Protein 8PVQ (pdb70)

Solvent-accessible surface area: 8923 Å² total; per-residue (Å²): 139,83,15,41,177,43,10,0,39,0,65,104,64,27,110,136,0,35,0,13,8,86,32,151,141,72,8,130,1,118,20,0,0,0,0,0,50,0,57,0,85,51,14,40,102,42,0,0,0,2,4,2,1,24,174,212,33,46,40,7,3,2,0,14,1,28,122,127,16,1,8,0,1,0,9,6,105,140,20,97,13,72,1,152,52,108,19,66,97,40,171,99,9,4,0,0,0,1,0,40,6,135,88,0,50,0,7,0,18,27,85,4,108,89,40,18,74,44,86,146,22,19,75,56,47,67,0,44,73,77,23,88,8,10,2,0,1,25,29,105,69,78,16,70,60,69,26,0,0,6,2,83,2,23,10,1,8,1,28,65,51,60,20,51,57,110,77,0,106,84,4,23,35,105,101,23,39,80,48,52,11,71,11,0,1,11,36,109,22,90,9,76,31,67,24,41,6,100,93,76

GO terms:
  GO:0005515 protein binding (F, IPI)
  GO:0005576 extracellular region (C, TAS)
  GO:0006954 inflammatory response (P, TAS)
  GO:1904724 tertiary granule lumen (C, TAS)
  GO:0035580 specific granule lumen (C, TAS)
  GO:0042802 identical protein binding (F, IPI)
  GO:0005576 extracellular region (C, IDA)
  GO:0001849 complement component C1q complex binding (F, IDA)
  GO:0044871 negative regulation by host of viral glycoprotein metabolic process (P, IDA)
  GO:0045087 innate immune response (P, IDA)
  GO:1903019 negative regulation of glycoprotein metabolic process (P, IDA)
  GO:0046597 host-mediated suppression of symbiont invasion (P, IDA)
  GO:0046790 virion binding (F, IDA)

Nearest PDB structures (foldseek):
  8pvq-assembly1_A  TM=1.005E+00  e=1.238E-39  Homo sapiens
  7zl1-assembly1_B  TM=9.818E-01  e=3.591E-33  Homo sapiens
  2a3x-assembly1_F  TM=8.768E-01  e=1.670E-14  Homo sapiens
  8wv5-assembly1_J  TM=8.849E-01  e=2.805E-14  Homo sapiens
  2jd4-assembly1_A  TM=6.414E-01  e=1.454E-05  Mus musculus

Foldseek 3Di:
DFFFPKWKADAAFDFKWWKFWFFPDWPWAQKKKKKKKFAAQDFAQAWWFKWWAAPVAQHQWTWTFGPQWIWTTHHHPVQIWTQRHHDDHRDIKMWMWIAHLQFGWIFIDILLHTRTIDTPGNRPDIRGTPITMIGQATDPPPGDRNHGTHGIMGLIAMASHGDDSVLSNVCSDPVVVVDHYPGGGRRPTDMGTIDPMGMD

Secondary structure (DSSP, 8-state):
-TTSS--EEE-S--SS-EEEEE-SS---BSEEEEEEEEEES---SSEEEEEEE-SS-TTSEEEEE-SS-EEEEESSTT-EEEE---PPTTS-EEEEEEEETTTTEEEEEETTEEEEEES-SSTT--B-SS-EEEESS-S-----GGG---EEEEEEEEESS---HHHHHHHTSTTGGG---SSB-TTTSEEEEETT-EE-

Structure (mmCIF, N/CA/C/O backbone):
data_8PVQ
#
_entry.id   8PVQ
#
_cell.length_a   138.003
_cell.length_b   138.003
_cell.length_c   69.550
_cell.angle_alpha   90.000
_cell.angle_beta   90.000
_cell.angle_gamma   120.000
#
_symmetry.space_group_name_H-M   'H 3 2'
#
loop_
_entity.id
_entity.type
_entity.pdbx_description
1 polymer 'Pentraxin-related protein PTX3'
2 water water
#
loop_
_atom_site.group_PDB
_atom_site.id
_atom_site.type_symbol
_atom_site.label_atom_id
_atom_site.label_alt_id
_atom_site.label_comp_id
_atom_site.label_asym_id
_atom_site.label_entity_id
_atom_site.label_seq_id
_atom_site.pdbx_PDB_ins_code
_atom_site.Cartn_x
_atom_site.Cartn_y
_atom_site.Cartn_z
_atom_site.occupancy
_atom_site.B_iso_or_equiv
_atom_site.auth_seq_id
_atom_site.auth_comp_id
_atom_site.auth_asym_id
_atom_site.auth_atom_id
_atom_site.pdbx_PDB_model_num
ATOM 1 N N . LEU A 1 2 ? -11.66919 -12.88871 -27.48167 1.000 74.02018 2 LEU A N 1
ATOM 2 C CA . LEU A 1 2 ? -11.72342 -13.84392 -26.36748 1.000 73.76963 2 LEU A CA 1
ATOM 3 C C . LEU A 1 2 ? -10.64382 -13.48262 -25.34024 1.000 82.29243 2 LEU A C 1
ATOM 4 O O . LEU A 1 2 ? -9.80426 -12.60205 -25.57701 1.000 72.57431 2 LEU A O 1
ATOM 19 N N . GLU A 1 3 ? -10.64589 -14.19274 -24.21456 1.000 83.80533 3 GLU A N 1
ATOM 20 C CA . GLU A 1 3 ? -9.84453 -13.78362 -23.06834 1.000 83.22310 3 GLU A CA 1
ATOM 21 C C . GLU A 1 3 ? -8.34709 -13.85973 -23.35846 1.000 79.56793 3 GLU A C 1
ATOM 22 O O . GLU A 1 3 ? -7.85205 -14.81803 -23.96342 1.000 76.57639 3 GLU A O 1
ATOM 34 N N . GLY A 1 4 ? -7.62989 -12.83047 -22.91188 1.000 78.43269 4 GLY A N 1
ATOM 35 C CA . GLY A 1 4 ? -6.17819 -12.80970 -23.00439 1.000 76.16858 4 GLY A CA 1
ATOM 36 C C . GLY A 1 4 ? -5.65910 -12.78327 -24.42459 1.000 85.14648 4 GLY A C 1
ATOM 37 O O . GLY A 1 4 ? -4.69993 -13.49527 -24.75294 1.000 92.06496 4 GLY A O 1
ATOM 41 N N . CYS A 1 5 ? -6.26459 -11.96500 -25.28014 1.000 91.20562 5 CYS A N 1
ATOM 42 C CA . CYS A 1 5 ? -5.92860 -11.97612 -26.70008 1.000 94.69114 5 CYS A CA 1
ATOM 43 C C . CYS A 1 5 ? -5.06673 -10.79739 -27.13080 1.000 90.43654 5 CYS A C 1
ATOM 44 O O . CYS A 1 5 ? -4.07911 -10.98502 -27.84723 1.000 88.48886 5 CYS A O 1
ATOM 51 N N . GLU A 1 6 ? -5.40835 -9.58918 -26.70065 1.000 96.80721 6 GLU A N 1
ATOM 52 C CA . GLU A 1 6 ? -4.67632 -8.38395 -27.07549 1.000 100.88939 6 GLU A CA 1
ATOM 53 C C . GLU A 1 6 ? -3.87941 -7.80262 -25.90710 1.000 99.69851 6 GLU A C 1
ATOM 54 O O . GLU A 1 6 ? -3.74564 -6.57856 -25.77021 1.000 95.88373 6 GLU A O 1
ATOM 66 N N . THR A 1 7 ? -3.34277 -8.67516 -25.05394 1.000 86.51399 7 THR A N 1
ATOM 67 C CA . THR A 1 7 ? -2.64505 -8.26058 -23.85049 1.000 82.49695 7 THR A CA 1
ATOM 68 C C . THR A 1 7 ? -1.30180 -8.96947 -23.72202 1.000 79.70615 7 THR A C 1
ATOM 69 O O . THR A 1 7 ? -1.13066 -10.12001 -24.14227 1.000 81.95439 7 THR A O 1
ATOM 80 N N . ALA A 1 8 ? -0.33604 -8.24478 -23.16115 1.000 71.40886 8 ALA A N 1
ATOM 81 C CA . ALA A 1 8 ? 0.94385 -8.81309 -22.76375 1.000 68.15572 8 ALA A CA 1
ATOM 82 C C . ALA A 1 8 ? 1.34665 -8.17031 -21.44077 1.000 72.75117 8 ALA A C 1
ATOM 83 O O . ALA A 1 8 ? 0.65064 -7.29366 -20.92112 1.000 72.48202 8 ALA A O 1
ATOM 90 N N . ILE A 1 9 ? 2.46423 -8.61397 -20.87200 1.000 69.06224 9 ILE A N 1
ATOM 91 C CA . ILE A 1 9 ? 2.99936 -8.04024 -19.64309 1.000 59.48732 9 ILE A CA 1
ATOM 92 C C . ILE A 1 9 ? 4.40687 -7.54366 -19.92991 1.000 65.66650 9 ILE A C 1
ATOM 93 O O . ILE A 1 9 ? 5.24305 -8.30810 -20.42316 1.000 65.04044 9 ILE A O 1
ATOM 109 N N . LEU A 1 10 ? 4.66047 -6.268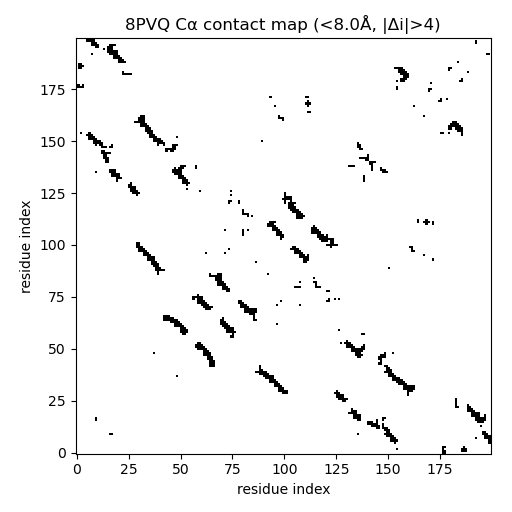08 -19.62143 1.000 68.96774 10 LEU A N 1
ATOM 110 C CA . LEU A 1 10 ? 5.92849 -5.60156 -19.87033 1.000 60.64541 10 LEU A CA 1
ATOM 111 C C . LEU A 1 10 ? 6.72091 -5.50118 -18.58331 1.000 58.25924 10 LEU A C 1
ATOM 112 O O . LEU A 1 10 ? 6.16797 -5.15110 -17.53056 1.000 72.65702 10 LEU A O 1
ATOM 128 N N . PHE A 1 11 ? 7.99931 -5.85607 -18.67716 1.000 60.50457 11 PHE A N 1
ATOM 129 C CA . PHE A 1 11 ? 9.01470 -5.65431 -17.65408 1.000 66.06167 11 PHE A CA 1
ATOM 130 C C . PHE A 1 11 ? 9.96284 -4.59175 -18.19191 1.000 66.59705 11 PHE A C 1
ATOM 131 O O . PHE A 1 11 ? 10.87912 -4.91697 -18.96739 1.000 68.98373 11 PHE A O 1
ATOM 148 N N . PRO A 1 12 ? 9.80109 -3.31147 -17.81417 1.000 69.00858 12 PRO A N 1
ATOM 149 C CA . PRO A 1 12 ? 10.60301 -2.25314 -18.45776 1.000 61.29303 12 PRO A CA 1
ATOM 150 C C . PRO A 1 12 ? 12.08702 -2.36911 -18.16204 1.000 72.62477 12 PRO A C 1
ATOM 151 O O . PRO A 1 12 ? 12.91948 -2.29310 -19.06925 1.000 76.82244 12 PRO A O 1
ATOM 162 N N . MET A 1 13 ? 12.42701 -2.55551 -16.89352 1.000 73.48768 13 MET A N 1
ATOM 163 C CA . MET A 1 13 ? 13.80735 -2.63929 -16.45312 1.000 64.38654 13 MET A CA 1
ATOM 164 C C . MET A 1 13 ? 13.95501 -3.85000 -15.53346 1.000 72.34514 13 MET A C 1
ATOM 165 O O . MET A 1 13 ? 12.97600 -4.49332 -15.14014 1.000 75.39216 13 MET A O 1
ATOM 179 N N . ARG A 1 14 ? 15.19715 -4.13873 -15.16591 1.000 72.91525 14 ARG A N 1
ATOM 180 C CA . ARG A 1 14 ? 15.49093 -5.08297 -14.10183 1.000 72.37840 14 ARG A CA 1
ATOM 181 C C . ARG A 1 14 ? 15.55163 -4.32832 -12.78602 1.000 72.72470 14 ARG A C 1
ATOM 182 O O . ARG A 1 14 ? 16.05388 -3.20287 -12.73519 1.000 84.68686 14 ARG A O 1
ATOM 203 N N . SER A 1 15 ? 15.02742 -4.94311 -11.72989 1.000 70.04039 15 SER A N 1
ATOM 204 C CA . SER A 1 15 ? 15.02040 -4.33205 -10.40819 1.000 60.78789 15 SER A CA 1
ATOM 205 C C . SER A 1 15 ? 14.87642 -5.43075 -9.36742 1.000 66.09145 15 SER A C 1
ATOM 206 O O . SER A 1 15 ? 14.74242 -6.61422 -9.68766 1.000 65.42269 15 SER A O 1
ATOM 214 N N . LYS A 1 16 ? 14.88680 -5.02388 -8.11036 1.000 74.81068 16 LYS A N 1
ATOM 215 C CA . LYS A 1 16 ? 14.80995 -5.97099 -7.01755 1.000 66.96761 16 LYS A CA 1
ATOM 216 C C . LYS A 1 16 ? 13.38556 -6.31461 -6.62965 1.000 63.13933 16 LYS A C 1
ATOM 217 O O . LYS A 1 16 ? 13.20168 -7.25667 -5.85649 1.000 70.23656 16 LYS A O 1
ATOM 236 N N . LYS A 1 17 ? 12.38110 -5.60528 -7.15938 1.000 67.96994 17 LYS A N 1
ATOM 237 C CA . LYS A 1 17 ? 10.99153 -5.91678 -6.85651 1.000 75.01314 17 LYS A CA 1
ATOM 238 C C . LYS A 1 17 ? 10.14156 -6.22896 -8.07544 1.000 76.48354 17 LYS A C 1
ATOM 239 O O . LYS A 1 17 ? 8.94692 -6.52012 -7.91287 1.000 80.63296 17 LYS A O 1
ATOM 258 N N . ILE A 1 18 ? 10.70674 -6.16697 -9.28083 1.000 70.06062 18 ILE A N 1
ATOM 259 C CA . ILE A 1 18 ? 9.93885 -6.45529 -10.48017 1.000 65.31171 18 ILE A CA 1
ATOM 260 C C . ILE A 1 18 ? 9.63633 -7.94312 -10.53720 1.000 58.64302 18 ILE A C 1
ATOM 261 O O . ILE A 1 18 ? 10.54567 -8.77955 -10.45704 1.000 60.72062 18 ILE A O 1
ATOM 277 N N . PHE A 1 19 ? 8.35437 -8.27748 -10.63800 1.000 54.13980 19 PHE A N 1
ATOM 278 C CA . PHE A 1 19 ? 7.96443 -9.65354 -10.91000 1.000 54.23304 19 PHE A CA 1
ATOM 279 C C . PHE A 1 19 ? 6.46587 -9.70607 -11.15473 1.000 58.86419 19 PHE A C 1
ATOM 280 O O . PHE A 1 19 ? 5.78994 -8.67837 -11.22201 1.000 60.74348 19 PHE A O 1
ATOM 297 N N . GLY A 1 20 ? 5.95580 -10.92267 -11.31662 1.000 58.75329 20 GLY A N 1
ATOM 298 C CA . GLY A 1 20 ? 4.53680 -11.10123 -11.54770 1.000 43.78824 20 GLY A CA 1
ATOM 299 C C . GLY A 1 20 ? 4.05468 -12.37023 -10.89604 1.000 52.44407 20 GLY A C 1
ATOM 300 O O . GLY A 1 20 ? 4.78514 -13.37456 -10.91698 1.000 49.28900 20 GLY A O 1
ATOM 304 N N . SER A 1 21 ? 2.86368 -12.32581 -10.28380 1.000 53.69851 21 SER A N 1
ATOM 305 C CA . SER A 1 21 ? 2.33768 -13.44387 -9.50870 1.000 60.84853 21 SER A CA 1
ATOM 306 C C . SER A 1 21 ? 1.18229 -14.06945 -10.27006 1.000 56.93077 21 SER A C 1
ATOM 307 O O . SER A 1 21 ? 0.30575 -13.35103 -10.76708 1.000 52.95764 21 SER A O 1
ATOM 315 N N . VAL A 1 22 ? 1.19061 -15.40282 -10.36083 1.000 57.15735 22 VAL A N 1
ATOM 316 C CA . VAL A 1 22 ? 0.15630 -16.16161 -11.06057 1.000 68.96844 22 VAL A CA 1
ATOM 317 C C . VAL A 1 22 ? -0.64296 -16.89838 -10.00320 1.000 67.41800 22 VAL A C 1
ATOM 318 O O . VAL A 1 22 ? -0.05989 -17.48761 -9.08438 1.000 61.30287 22 VAL A O 1
ATOM 331 N N . HIS A 1 23 ? -1.97370 -16.86519 -10.12484 1.000 62.51482 23 HIS A N 1
ATOM 332 C CA . HIS A 1 23 ? -2.86243 -17.35419 -9.07413 1.000 62.25655 23 HIS A CA 1
ATOM 333 C C . HIS A 1 23 ? -3.87245 -18.33649 -9.63531 1.000 59.78034 23 HIS A C 1
ATOM 334 O O . HIS A 1 23 ? -5.04190 -17.99070 -9.84748 1.000 68.87919 23 HIS A O 1
ATOM 348 N N . PRO A 1 24 ? -3.45707 -19.57209 -9.89235 1.000 64.72842 24 PRO A N 1
ATOM 349 C CA . PRO A 1 24 ? -4.38051 -20.52981 -10.51333 1.000 66.59086 24 PRO A CA 1
ATOM 350 C C . PRO A 1 24 ? -5.39390 -21.02538 -9.50127 1.000 73.52538 24 PRO A C 1
ATOM 351 O O . PRO A 1 24 ? -5.06868 -21.20540 -8.32947 1.000 79.01187 24 PRO A O 1
ATOM 362 N N . VAL A 1 25 ? -6.62051 -21.27434 -9.97074 1.000 82.70883 25 VAL A N 1
ATOM 363 C CA . VAL A 1 25 ? -7.66783 -21.81251 -9.10583 1.000 86.16129 25 VAL A CA 1
ATOM 364 C C . VAL A 1 25 ? -7.39001 -23.27685 -8.77094 1.000 73.12509 25 VAL A C 1
ATOM 365 O O . VAL A 1 25 ? -7.45177 -23.68935 -7.60940 1.000 88.54200 25 VAL A O 1
ATOM 378 N N . ARG A 1 26 ? -7.09464 -24.08054 -9.77942 1.000 85.25341 26 ARG A N 1
ATOM 379 C CA . ARG A 1 26 ? -6.80961 -25.48082 -9.55248 1.000 82.84565 26 ARG A CA 1
ATOM 380 C C . ARG A 1 26 ? -5.44851 -25.63509 -8.88461 1.000 83.09098 26 ARG A C 1
ATOM 381 O O . ARG A 1 26 ? -4.55822 -24.80399 -9.07136 1.000 80.94918 26 ARG A O 1
ATOM 402 N N . PRO A 1 27 ? -5.25930 -26.69748 -8.11378 1.000 77.11196 27 PRO A N 1
ATOM 403 C CA . PRO A 1 27 ? -3.97084 -26.90054 -7.44847 1.000 85.10234 27 PRO A CA 1
ATOM 404 C C . PRO A 1 27 ? -2.86593 -27.18815 -8.44767 1.000 76.02825 27 PRO A C 1
ATOM 405 O O . PRO A 1 27 ? -3.10281 -27.65020 -9.56368 1.000 77.84254 27 PRO A O 1
ATOM 416 N N . MET A 1 28 ? -1.63532 -26.92912 -8.00620 1.000 79.21798 28 MET A N 1
ATOM 417 C CA . MET A 1 28 ? -0.42747 -27.11681 -8.80798 1.000 70.09768 28 MET A CA 1
ATOM 418 C C . MET A 1 28 ? 0.24414 -28.44835 -8.50435 1.000 77.52372 28 MET A C 1
ATOM 419 O O . MET A 1 28 ? 1.48106 -28.53365 -8.45190 1.000 75.79398 28 MET A O 1
ATOM 433 N N . ARG A 1 29 ? -0.54335 -29.50240 -8.29542 1.000 79.83040 29 ARG A N 1
ATOM 434 C CA . ARG A 1 29 ? -0.00978 -30.85118 -8.14254 1.000 76.87133 29 ARG A CA 1
ATOM 435 C C . ARG A 1 29 ? 0.08338 -31.46883 -9.52602 1.000 70.41329 29 ARG A C 1
ATOM 436 O O . ARG A 1 29 ? -0.94195 -31.68900 -10.17909 1.000 79.01514 29 ARG A O 1
ATOM 457 N N . LEU A 1 30 ? 1.30232 -31.76650 -9.96906 1.000 68.96284 30 LEU A N 1
ATOM 458 C CA . LEU A 1 30 ? 1.52438 -32.21288 -11.33548 1.000 69.41646 30 LEU A CA 1
ATOM 459 C C . LEU A 1 30 ? 2.39696 -33.45319 -11.35251 1.000 71.36632 30 LEU A C 1
ATOM 460 O O . LEU A 1 30 ? 3.54312 -33.40737 -10.89575 1.000 78.61454 30 LEU A O 1
ATOM 476 N N . GLU A 1 31 ? 1.85504 -34.55134 -11.89505 1.000 74.54298 31 GLU A N 1
ATOM 477 C CA . GLU A 1 31 ? 2.63843 -35.72920 -12.25257 1.000 70.19457 31 GLU A CA 1
ATOM 478 C C . GLU A 1 31 ? 3.18860 -35.63398 -13.66650 1.000 73.37496 31 GLU A C 1
ATOM 479 O O . GLU A 1 31 ? 4.12073 -36.36539 -14.02746 1.000 71.67301 31 GLU A O 1
ATOM 491 N N . SER A 1 32 ? 2.61058 -34.75861 -14.47410 1.000 74.87132 32 SER A N 1
ATOM 492 C CA . SER A 1 32 ? 3.09575 -34.46551 -15.80949 1.000 67.90278 32 SER A CA 1
ATOM 493 C C . SER A 1 32 ? 2.43992 -33.15468 -16.20843 1.000 69.53537 32 SER A C 1
ATOM 494 O O . SER A 1 32 ? 1.33631 -32.83875 -15.74012 1.000 64.80603 32 SER A O 1
ATOM 502 N N . PHE A 1 33 ? 3.12226 -32.39202 -17.06765 1.000 66.82741 33 PHE A N 1
ATOM 503 C CA . PHE A 1 33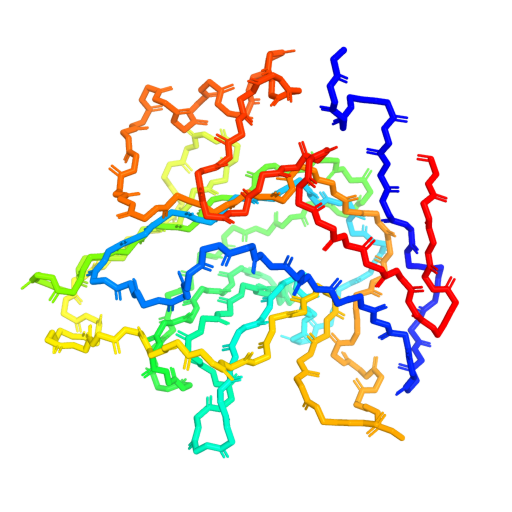 ? 2.62362 -31.06431 -17.41544 1.000 63.48717 33 PHE A CA 1
ATOM 504 C C . PHE A 1 33 ? 3.29711 -30.53813 -18.67711 1.000 59.47138 33 PHE A C 1
ATOM 505 O O . PHE A 1 33 ? 4.28714 -31.08646 -19.17193 1.000 59.21468 33 PHE A O 1
ATOM 522 N N . SER A 1 34 ? 2.72310 -29.44815 -19.18687 1.000 59.77546 34 SER A N 1
ATOM 523 C CA . SER A 1 34 ? 3.26761 -28.65774 -20.28200 1.000 56.64412 34 SER A CA 1
ATOM 524 C C . SER A 1 34 ? 3.10508 -27.19837 -19.87724 1.000 56.76631 34 SER A C 1
ATOM 525 O O . SER A 1 34 ? 2.05918 -26.81061 -19.33781 1.000 51.96278 34 SER A O 1
ATOM 533 N N . ALA A 1 35 ? 4.14814 -26.40000 -20.09407 1.000 52.18867 35 ALA A N 1
ATOM 534 C CA . ALA A 1 35 ? 4.14906 -24.99536 -19.69236 1.000 54.64020 35 ALA A CA 1
ATOM 535 C C . ALA A 1 35 ? 4.70876 -24.18646 -20.84721 1.000 46.94050 35 ALA A C 1
ATOM 536 O O . ALA A 1 35 ? 5.89770 -24.31607 -21.15589 1.000 56.61510 35 ALA A O 1
ATOM 543 N N . CYS A 1 36 ? 3.87088 -23.33365 -21.45942 1.000 54.85142 36 CYS A N 1
ATOM 544 C CA . CYS A 1 36 ? 4.25628 -22.55482 -22.63706 1.000 59.55585 36 CYS A CA 1
ATOM 545 C C . CYS A 1 36 ? 4.18982 -21.06061 -22.34080 1.000 60.68579 36 CYS A C 1
ATOM 546 O O . CYS A 1 36 ? 3.47674 -20.62596 -21.43150 1.000 59.01708 36 CYS A O 1
ATOM 553 N N . ILE A 1 37 ? 4.95947 -20.28179 -23.10172 1.000 58.46201 37 ILE A N 1
ATOM 554 C CA . ILE A 1 37 ? 4.96800 -18.83657 -22.93348 1.000 52.50046 37 ILE A CA 1
ATOM 555 C C . ILE A 1 37 ? 5.58850 -18.20546 -24.16094 1.000 51.15233 37 ILE A C 1
ATOM 556 O O . ILE A 1 37 ? 6.54382 -18.74058 -24.73290 1.000 55.69829 37 ILE A O 1
ATOM 572 N N . TRP A 1 38 ? 5.05046 -17.04310 -24.54440 1.000 54.16311 38 TRP A N 1
ATOM 573 C CA . TRP A 1 38 ? 5.62181 -16.20039 -25.57980 1.000 56.99346 38 TRP A CA 1
ATOM 574 C C . TRP A 1 38 ? 6.52708 -15.20309 -24.88413 1.000 56.74989 38 TRP A C 1
ATOM 575 O O . TRP A 1 38 ? 6.08623 -14.51323 -23.95717 1.000 56.33588 38 TRP A O 1
ATOM 596 N N . VAL A 1 39 ? 7.76854 -15.10176 -25.34656 1.000 56.55612 39 VAL A N 1
ATOM 597 C CA . VAL A 1 39 ? 8.75608 -14.21304 -24.74739 1.000 50.90283 39 VAL A CA 1
ATOM 598 C C . VAL A 1 39 ? 9.35640 -13.31165 -25.82047 1.000 61.98808 39 VAL A C 1
ATOM 599 O O . VAL A 1 39 ? 9.66554 -13.76071 -26.93106 1.000 58.12662 39 VAL A O 1
ATOM 612 N N . LYS A 1 40 ? 9.54298 -12.03895 -25.48249 1.000 58.61286 40 LYS A N 1
ATOM 613 C CA . LYS A 1 40 ? 10.27673 -11.09054 -26.32071 1.000 58.05104 40 LYS A CA 1
ATOM 614 C C . LYS A 1 40 ? 11.29351 -10.40558 -25.41208 1.000 59.00207 40 LYS A C 1
ATOM 615 O O . LYS A 1 40 ? 10.94808 -9.45847 -24.69732 1.000 56.83916 40 LYS A O 1
ATOM 633 N N . ALA A 1 41 ? 12.53277 -10.89668 -25.42686 1.000 59.71195 41 ALA A N 1
ATOM 634 C CA . ALA A 1 41 ? 13.51378 -10.50458 -24.42987 1.000 54.80695 41 ALA A CA 1
ATOM 635 C C . ALA A 1 41 ? 14.18964 -9.22247 -24.86372 1.000 60.43812 41 ALA A C 1
ATOM 636 O O . ALA A 1 41 ? 14.56480 -9.06268 -26.03109 1.000 61.72856 41 ALA A O 1
ATOM 643 N N . THR A 1 42 ? 14.33276 -8.30743 -23.91517 1.000 58.01154 42 THR A N 1
ATOM 644 C CA . THR A 1 42 ? 15.07113 -7.08193 -24.16097 1.000 60.90599 42 THR A CA 1
ATOM 645 C C . THR A 1 42 ? 16.56314 -7.30228 -23.97813 1.000 59.66235 42 THR A C 1
ATOM 646 O O . THR A 1 42 ? 17.36884 -6.74072 -24.71354 1.000 65.52339 42 THR A O 1
ATOM 657 N N . ASP A 1 43 ? 16.95007 -8.09633 -22.99191 1.000 66.45104 43 ASP A N 1
ATOM 658 C CA . ASP A 1 43 ? 18.34621 -8.36780 -22.68887 1.000 67.46297 43 ASP A CA 1
ATOM 659 C C . ASP A 1 43 ? 18.36695 -9.63677 -21.85042 1.000 61.82978 43 ASP A C 1
ATOM 660 O O . ASP A 1 43 ? 17.44377 -9.89279 -21.07305 1.000 68.98159 43 ASP A O 1
ATOM 669 N N . VAL A 1 44 ? 19.39837 -10.44799 -22.04247 1.000 59.08776 44 VAL A N 1
ATOM 670 C CA . VAL A 1 44 ? 19.52478 -11.72673 -21.35287 1.000 63.11376 44 VAL A CA 1
ATOM 671 C C . VAL A 1 44 ? 20.85434 -11.76965 -20.60327 1.000 67.96337 44 VAL A C 1
ATOM 672 O O . VAL A 1 44 ? 21.87270 -11.26294 -21.08589 1.000 72.77385 44 VAL A O 1
ATOM 685 N N . LEU A 1 45 ? 20.83820 -12.35291 -19.40559 1.000 69.03725 45 LEU A N 1
ATOM 686 C CA . LEU A 1 45 ? 22.06093 -12.52973 -18.63193 1.000 72.63497 45 LEU A CA 1
ATOM 687 C C . LEU A 1 45 ? 22.33404 -14.01859 -18.45128 1.000 70.62064 45 LEU A C 1
ATOM 688 O O . LEU A 1 45 ? 21.92910 -14.82509 -19.29376 1.000 77.30892 45 LEU A O 1
ATOM 704 N N . ASN A 1 46 ? 23.02713 -14.40049 -17.37702 1.000 74.61124 46 ASN A N 1
ATOM 705 C CA . ASN A 1 46 ? 23.33479 -15.80930 -17.18340 1.000 72.91090 46 ASN A CA 1
ATOM 706 C C . ASN A 1 46 ? 22.09411 -16.59613 -16.82682 1.000 66.44919 46 ASN A C 1
ATOM 707 O O . ASN A 1 46 ? 21.98371 -17.76091 -17.21593 1.000 70.16433 46 ASN A O 1
ATOM 718 N N . LYS A 1 47 ? 21.15434 -15.97793 -16.10625 1.000 68.05107 47 LYS A N 1
ATOM 719 C CA . LYS A 1 47 ? 19.92418 -16.64792 -15.69438 1.000 66.17879 47 LYS A CA 1
ATOM 720 C C . LYS A 1 47 ? 18.83027 -15.58340 -15.68787 1.000 60.99965 47 LYS A C 1
ATOM 721 O O . LYS A 1 47 ? 18.71213 -14.83243 -14.72306 1.000 65.31201 47 LYS A O 1
ATOM 740 N N . THR A 1 48 ? 18.04249 -15.52839 -16.75370 1.000 63.49294 48 THR A N 1
ATOM 741 C CA . THR A 1 48 ? 16.93652 -14.58376 -16.87184 1.000 50.98126 48 THR A CA 1
ATOM 742 C C . THR A 1 48 ? 15.64903 -15.38672 -16.77602 1.000 47.29669 48 THR A C 1
ATOM 743 O O . THR A 1 48 ? 15.34068 -16.17561 -17.66795 1.000 49.65038 48 THR A O 1
ATOM 754 N N . ILE A 1 49 ? 14.91959 -15.21959 -15.67291 1.000 56.47292 49 ILE A N 1
ATOM 755 C CA . ILE A 1 49 ? 13.75164 -16.05466 -15.40053 1.000 49.03170 49 ILE A CA 1
ATOM 756 C C . ILE A 1 49 ? 12.60763 -15.64006 -16.31683 1.000 58.20084 49 ILE A C 1
ATOM 757 O O . ILE A 1 49 ? 12.30770 -14.44548 -16.44350 1.000 55.75694 49 ILE A O 1
ATOM 773 N N . LEU A 1 50 ? 11.95634 -16.61909 -16.95880 1.000 52.11447 50 LEU A N 1
ATOM 774 C CA . LEU A 1 50 ? 10.67975 -16.41294 -17.62556 1.000 51.01810 50 LEU A CA 1
ATOM 775 C C . LEU A 1 50 ? 9.50805 -16.75242 -16.71608 1.000 52.54111 50 LEU A C 1
ATOM 776 O O . LEU A 1 50 ? 8.59129 -15.94405 -16.55214 1.000 61.14123 50 LEU A O 1
ATOM 792 N N . PHE A 1 51 ? 9.53010 -17.92875 -16.10021 1.000 49.00429 51 PHE A N 1
ATOM 793 C CA . PHE A 1 51 ? 8.55308 -18.27306 -15.08085 1.000 48.85475 51 PHE A CA 1
ATOM 794 C C . PHE A 1 51 ? 9.20333 -19.30080 -14.18524 1.000 51.36383 51 PHE A C 1
ATOM 795 O O . PHE A 1 51 ? 10.11898 -20.00824 -14.60477 1.000 53.59846 51 PHE A O 1
ATOM 812 N N . SER A 1 52 ? 8.70692 -19.38381 -12.95053 1.000 61.62507 52 SER A N 1
ATOM 813 C CA . SER A 1 52 ? 9.31793 -20.19553 -11.90729 1.000 56.76740 52 SER A CA 1
ATOM 814 C C . SER A 1 52 ? 8.26455 -20.58164 -10.88147 1.000 56.07466 52 SER A C 1
ATOM 815 O O . SER A 1 52 ? 7.42646 -19.76008 -10.48655 1.000 52.36416 52 SER A O 1
ATOM 823 N N . TYR A 1 53 ? 8.29881 -21.85166 -10.48529 1.000 51.00933 53 TYR A N 1
ATOM 824 C CA . TYR A 1 53 ? 7.38412 -22.39160 -9.49021 1.000 59.52312 53 TYR A CA 1
ATOM 825 C C . TYR A 1 53 ? 8.21806 -23.05642 -8.41623 1.000 60.93033 53 TYR A C 1
ATOM 826 O O . TYR A 1 53 ? 9.09812 -23.86827 -8.73616 1.000 52.71636 53 TYR A O 1
ATOM 844 N N . GLY A 1 54 ? 7.94105 -22.71948 -7.15316 1.000 60.34896 54 GLY A N 1
ATOM 845 C CA . GLY A 1 54 ? 8.70717 -23.29436 -6.06754 1.000 64.62182 54 GLY A CA 1
ATOM 846 C C . GLY A 1 54 ? 7.98645 -23.19339 -4.73425 1.000 62.32652 54 GLY A C 1
ATOM 847 O O . GLY A 1 54 ? 7.20529 -22.26986 -4.51811 1.000 61.06236 54 GLY A O 1
ATOM 851 N N . THR A 1 55 ? 8.28125 -24.15463 -3.85010 1.000 65.24406 55 THR A N 1
ATOM 852 C CA . THR A 1 55 ? 7.78606 -24.14597 -2.47362 1.000 60.48687 55 THR A CA 1
ATOM 853 C C . THR A 1 55 ? 8.88662 -23.67660 -1.53352 1.000 63.59001 55 THR A C 1
ATOM 854 O O . THR A 1 55 ? 10.02390 -23.44195 -1.94234 1.000 68.93422 55 THR A O 1
ATOM 865 N N . LYS A 1 56 ? 8.54750 -23.56016 -0.24217 1.000 73.64274 56 LYS A N 1
ATOM 866 C CA . LYS A 1 56 ? 9.53582 -23.12410 0.74568 1.000 62.68759 56 LYS A CA 1
ATOM 867 C C . LYS A 1 56 ? 10.70419 -24.10398 0.87471 1.000 61.06306 56 LYS A C 1
ATOM 868 O O . LYS A 1 56 ? 11.82989 -23.68491 1.17022 1.000 57.54330 56 LYS A O 1
ATOM 887 N N . ARG A 1 57 ? 10.46939 -25.39551 0.64672 1.000 62.30932 57 ARG A N 1
ATOM 888 C CA . ARG A 1 57 ? 11.52544 -26.39299 0.71028 1.000 59.96797 57 ARG A CA 1
ATOM 889 C C . ARG A 1 57 ? 12.25391 -26.58844 -0.60696 1.000 63.42824 57 ARG A C 1
ATOM 890 O O . ARG A 1 57 ? 13.38057 -27.09694 -0.59688 1.000 76.34136 57 ARG A O 1
ATOM 911 N N . ASN A 1 58 ? 11.63905 -26.22071 -1.73523 1.000 70.76565 58 ASN A N 1
ATOM 912 C CA . ASN A 1 58 ? 12.26420 -26.38934 -3.05148 1.000 63.38086 58 ASN A CA 1
ATOM 913 C C . ASN A 1 58 ? 11.83066 -25.24023 -3.93818 1.000 63.13141 58 ASN A C 1
ATOM 914 O O . ASN A 1 58 ? 10.68218 -25.20438 -4.40591 1.000 61.51645 58 ASN A O 1
ATOM 925 N N . PRO A 1 59 ? 12.70434 -24.25369 -4.17111 1.000 61.71095 59 PRO A N 1
ATOM 926 C CA . PRO A 1 59 ? 12.30574 -23.10305 -4.99350 1.000 67.06792 59 PRO A CA 1
ATOM 927 C C . PRO A 1 59 ? 12.33467 -23.38976 -6.48174 1.000 63.62873 59 PRO A C 1
ATOM 928 O O . PRO A 1 59 ? 11.87988 -22.53625 -7.26146 1.000 62.19608 59 PRO A O 1
ATOM 939 N N . TYR A 1 60 ? 12.85721 -24.55306 -6.89015 1.000 59.14520 60 TYR A N 1
ATOM 940 C CA . TYR A 1 60 ? 13.03886 -24.86384 -8.29826 1.000 55.83969 60 TYR A CA 1
ATOM 941 C C . TYR A 1 60 ? 12.23132 -26.07176 -8.71901 1.000 53.07801 60 TYR A C 1
ATOM 942 O O . TYR A 1 60 ? 12.77044 -26.97306 -9.36215 1.000 50.53401 60 TYR A O 1
ATOM 960 N N . GLU A 1 61 ? 10.95595 -26.11251 -8.33159 1.000 53.54200 61 GLU A N 1
ATOM 961 C CA . GLU A 1 61 ? 10.09475 -27.21009 -8.75132 1.000 62.60758 61 GLU A CA 1
ATOM 962 C C . GLU A 1 61 ? 9.89120 -27.17358 -10.25649 1.000 62.09996 61 GLU A C 1
ATOM 963 O O . GLU A 1 61 ? 10.02483 -28.19439 -10.94156 1.000 67.58638 61 GLU A O 1
ATOM 975 N N . ILE A 1 62 ? 9.58483 -25.99307 -10.79191 1.000 54.89788 62 ILE A N 1
ATOM 976 C CA . ILE A 1 62 ? 9.53943 -25.76631 -12.23133 1.000 58.88297 62 ILE A CA 1
ATOM 977 C C . ILE A 1 62 ? 10.19463 -24.42537 -12.53709 1.000 49.85577 62 ILE A C 1
ATOM 978 O O . ILE A 1 62 ? 9.93047 -23.42532 -11.86680 1.000 57.51008 62 ILE A O 1
ATOM 994 N N . GLN A 1 63 ? 11.02639 -24.38971 -13.56518 1.000 51.27341 63 GLN A N 1
ATOM 995 C CA . GLN A 1 63 ? 11.65396 -23.14230 -13.98113 1.000 58.17719 63 GLN A CA 1
ATOM 996 C C . GLN A 1 63 ? 11.93062 -23.18794 -15.47729 1.000 62.67094 63 GLN A C 1
ATOM 997 O O . GLN A 1 63 ? 12.30228 -24.23962 -16.01190 1.000 51.83884 63 GLN A O 1
ATOM 1011 N N . LEU A 1 64 ? 11.75266 -22.04595 -16.14357 1.000 56.92911 64 LEU A N 1
ATOM 1012 C CA . LEU A 1 64 ? 12.19282 -21.85692 -17.51974 1.000 50.06968 64 LEU A CA 1
ATOM 1013 C C . LEU A 1 64 ? 12.92907 -20.53324 -17.57238 1.000 46.15370 64 LEU A C 1
ATOM 1014 O O . LEU A 1 64 ? 12.33999 -19.49745 -17.25365 1.000 48.48385 64 LEU A O 1
ATOM 1030 N N . TYR A 1 65 ? 14.19713 -20.54688 -17.98177 1.000 47.26507 65 TYR A N 1
ATOM 1031 C CA . TYR A 1 65 ? 14.93184 -19.28729 -18.07074 1.000 51.43369 65 TYR A CA 1
ATOM 1032 C C . TYR A 1 65 ? 15.84834 -19.26650 -19.28989 1.000 56.89542 65 TYR A C 1
ATOM 1033 O O . TYR A 1 65 ? 16.08095 -20.27813 -19.96127 1.000 53.44425 65 TYR A O 1
ATOM 1051 N N . LEU A 1 66 ? 16.36097 -18.07587 -19.57321 1.000 53.34131 66 LEU A N 1
ATOM 1052 C CA . LEU A 1 66 ? 17.23990 -17.84356 -20.70233 1.000 56.72078 66 LEU A CA 1
ATOM 1053 C C . LEU A 1 66 ? 18.64892 -17.55258 -20.22063 1.000 62.89114 66 LEU A C 1
ATOM 1054 O O . LEU A 1 66 ? 18.83736 -16.84662 -19.22770 1.000 65.77801 66 LEU A O 1
ATOM 1070 N N . SER A 1 67 ? 19.62680 -18.10832 -20.92477 1.000 69.68846 67 SER A N 1
ATOM 1071 C CA . SER A 1 67 ? 21.03805 -17.87169 -20.68436 1.000 68.28204 67 SER A CA 1
ATOM 1072 C C . SER A 1 67 ? 21.64474 -17.18979 -21.90508 1.000 81.09971 67 SER A C 1
ATOM 1073 O O . SER A 1 67 ? 21.01571 -17.03373 -22.96531 1.000 73.16083 67 SER A O 1
ATOM 1081 N N . TYR A 1 68 ? 22.89883 -16.77886 -21.74764 1.000 82.05418 68 TYR A N 1
ATOM 1082 C CA . TYR A 1 68 ? 23.55599 -16.04518 -22.82297 1.000 85.19489 68 TYR A CA 1
ATOM 1083 C C . TYR A 1 68 ? 23.44490 -16.79349 -24.14735 1.000 89.74489 68 TYR A C 1
ATOM 1084 O O . TYR A 1 68 ? 23.16375 -16.20047 -25.19943 1.000 101.47283 68 TYR A O 1
ATOM 1102 N N . GLN A 1 69 ? 23.66005 -18.10208 -24.12005 1.000 85.72486 69 GLN A N 1
ATOM 1103 C CA . GLN A 1 69 ? 23.71526 -18.86771 -25.35374 1.000 96.48388 69 GLN A CA 1
ATOM 1104 C C . GLN A 1 69 ? 22.74028 -20.03261 -25.37661 1.000 88.62960 69 GLN A C 1
ATOM 1105 O O . GLN A 1 69 ? 22.87208 -20.91318 -26.22942 1.000 89.07068 69 GLN A O 1
ATOM 1119 N N . SER A 1 70 ? 21.77443 -20.08015 -24.47237 1.000 86.26353 70 SER A N 1
ATOM 1120 C CA . SER A 1 70 ? 20.94696 -21.27043 -24.37586 1.000 71.62535 70 SER A CA 1
ATOM 1121 C C . SER A 1 70 ? 19.63500 -20.94020 -23.67985 1.000 72.02154 70 SER A C 1
ATOM 1122 O O . SER A 1 70 ? 19.41945 -19.82644 -23.19637 1.000 72.45841 70 SER A O 1
ATOM 1130 N N . ILE A 1 71 ? 18.78411 -21.95714 -23.58251 1.000 66.54779 71 ILE A N 1
ATOM 1131 C CA . ILE A 1 71 ? 17.50918 -21.91663 -22.88347 1.000 57.64067 71 ILE A CA 1
ATOM 1132 C C . ILE A 1 71 ? 17.49145 -23.11224 -21.95312 1.000 65.53239 71 ILE A C 1
ATOM 1133 O O . ILE A 1 71 ? 17.76529 -24.23088 -22.39985 1.000 62.93949 71 ILE A O 1
ATOM 1149 N N . VAL A 1 72 ? 17.13989 -22.89471 -20.67995 1.000 59.45242 72 VAL A N 1
ATOM 1150 C CA . VAL A 1 72 ? 17.24194 -23.92065 -19.64597 1.000 55.58887 72 VAL A CA 1
ATOM 1151 C C . VAL A 1 72 ? 15.86110 -24.19287 -19.06727 1.000 61.07818 72 VAL A C 1
ATOM 1152 O O . VAL A 1 72 ? 15.13438 -23.25329 -18.70018 1.000 58.55532 72 VAL A O 1
ATOM 1165 N N . PHE A 1 73 ? 15.52749 -25.48442 -18.95179 1.000 55.90741 73 PHE A N 1
ATOM 1166 C CA . PHE A 1 73 ? 14.26308 -25.96653 -18.40973 1.000 51.93460 73 PHE A CA 1
ATOM 1167 C C . PHE A 1 73 ? 14.57541 -26.84946 -17.21141 1.000 61.17717 73 PHE A C 1
ATOM 1168 O O . PHE A 1 73 ? 15.31301 -27.82762 -17.34615 1.000 56.56395 73 PHE A O 1
ATOM 1185 N N . VAL A 1 74 ? 14.04412 -26.48158 -16.04097 1.000 63.04792 74 VAL A N 1
ATOM 1186 C CA . VAL A 1 74 ? 14.33034 -27.13189 -14.77053 1.000 52.97757 74 VAL A CA 1
ATOM 1187 C C . VAL A 1 74 ? 13.02703 -27.70278 -14.24571 1.000 49.03526 74 VAL A C 1
ATOM 1188 O O . VAL A 1 74 ? 12.00045 -27.01580 -14.25066 1.000 54.10200 74 VAL A O 1
ATOM 1201 N N . VAL A 1 75 ? 13.07123 -28.95170 -13.78311 1.000 54.45564 75 VAL A N 1
ATOM 1202 C CA . VAL A 1 75 ? 11.91997 -29.58481 -13.14535 1.000 60.92883 75 VAL A CA 1
ATOM 1203 C C . VAL A 1 75 ? 12.38966 -30.33747 -11.91199 1.000 66.09803 75 VAL A C 1
ATOM 1204 O O . VAL A 1 75 ? 13.23885 -31.23173 -12.00857 1.000 61.19799 75 VAL A O 1
ATOM 1217 N N . GLY A 1 76 ? 11.86013 -29.95730 -10.75504 1.000 65.23889 76 GLY A N 1
ATOM 1218 C CA . GLY A 1 76 ? 12.07218 -30.70443 -9.53075 1.000 73.14427 76 GLY A CA 1
ATOM 1219 C C . GLY A 1 76 ? 13.44948 -30.59597 -8.92232 1.000 70.34525 76 GLY A C 1
ATOM 1220 O O . GLY A 1 76 ? 13.98401 -31.59774 -8.43210 1.000 72.93264 76 GLY A O 1
ATOM 1224 N N . GLY A 1 77 ? 14.03241 -29.40517 -8.93119 1.000 69.88577 77 GLY A N 1
ATOM 1225 C CA . GLY A 1 77 ? 15.33938 -29.21987 -8.34532 1.000 68.75649 77 GLY A CA 1
ATOM 1226 C C . GLY A 1 77 ? 16.37193 -28.66386 -9.28733 1.000 66.28856 77 GLY A C 1
ATOM 1227 O O . GLY A 1 77 ? 16.33015 -28.94968 -10.47847 1.000 77.03406 77 GLY A O 1
ATOM 1231 N N . GLU A 1 78 ? 17.31277 -27.88149 -8.76749 1.000 74.28066 78 GLU A N 1
ATOM 1232 C CA . GLU A 1 78 ? 18.31056 -27.25766 -9.62168 1.000 73.72526 78 GLU A CA 1
ATOM 1233 C C . GLU A 1 78 ? 19.28771 -28.25493 -10.22601 1.000 74.60397 78 GLU A C 1
ATOM 1234 O O . GLU A 1 78 ? 20.02260 -27.89153 -11.14885 1.000 84.75408 78 GLU A O 1
ATOM 1246 N N . GLU A 1 79 ? 19.32299 -29.49110 -9.73829 1.000 78.23882 79 GLU A N 1
ATOM 1247 C CA . GLU A 1 79 ? 20.16082 -30.51283 -10.35946 1.000 82.96713 79 GLU A CA 1
ATOM 1248 C C . GLU A 1 79 ? 19.58916 -31.03061 -11.67848 1.000 80.81608 79 GLU A C 1
ATOM 1249 O O . GLU A 1 79 ? 20.30137 -31.71558 -12.42460 1.000 85.42252 79 GLU A O 1
ATOM 1261 N N . ASN A 1 80 ? 18.33389 -30.71966 -11.98486 1.000 82.48810 80 ASN A N 1
ATOM 1262 C CA . ASN A 1 80 ? 17.63340 -31.25044 -13.15293 1.000 78.64923 80 ASN A CA 1
ATOM 1263 C C . ASN A 1 80 ? 17.49042 -30.13862 -14.18431 1.000 69.68845 80 ASN A C 1
ATOM 1264 O O . ASN A 1 80 ? 16.48829 -29.42389 -14.20641 1.000 71.49381 80 ASN A O 1
ATOM 1275 N N . LYS A 1 81 ? 18.48741 -30.00481 -15.04915 1.000 66.98614 81 LYS A N 1
ATOM 1276 C CA . LYS A 1 81 ? 18.47975 -28.98196 -16.08081 1.000 72.16767 81 LYS A CA 1
ATOM 1277 C C . LYS A 1 81 ? 18.52956 -29.62566 -17.45712 1.000 69.59442 81 LYS A C 1
ATOM 1278 O O . LYS A 1 81 ? 19.42839 -30.42419 -17.73744 1.000 77.15510 81 LYS A O 1
ATOM 1297 N N . LEU A 1 82 ? 17.57152 -29.27260 -18.30912 1.000 67.57145 82 LEU A N 1
ATOM 1298 C CA . LEU A 1 82 ? 17.61299 -29.58057 -19.73143 1.000 70.23459 82 LEU A CA 1
ATOM 1299 C C . LEU A 1 82 ? 18.01094 -28.29940 -20.45370 1.000 68.65037 82 LEU A C 1
ATOM 1300 O O . LEU A 1 82 ? 17.31653 -27.28365 -20.34396 1.000 62.67290 82 LEU A O 1
ATOM 1316 N N . VAL A 1 83 ? 19.11839 -28.34712 -21.18743 1.000 76.62538 83 VAL A N 1
ATOM 1317 C CA . VAL A 1 83 ? 19.68964 -27.17319 -21.83587 1.000 64.60704 83 VAL A CA 1
ATOM 1318 C C . VAL A 1 83 ? 19.53993 -27.32932 -23.33673 1.000 74.19498 83 VAL A C 1
ATOM 1319 O O . VAL A 1 83 ? 20.04132 -28.29914 -23.91692 1.000 79.11016 83 VAL A O 1
ATOM 1332 N N . ALA A 1 84 ? 18.86254 -26.36978 -23.96298 1.000 78.73073 84 ALA A N 1
ATOM 1333 C CA . ALA A 1 84 ? 18.76402 -26.26809 -25.41003 1.000 64.33422 84 ALA A CA 1
ATOM 1334 C C . ALA A 1 84 ? 19.74654 -25.18263 -25.83390 1.000 85.10185 84 ALA A C 1
ATOM 1335 O O . ALA A 1 84 ? 19.55530 -24.00770 -25.50037 1.000 84.07445 84 ALA A O 1
ATOM 1342 N N . GLU A 1 85 ? 20.79263 -25.56868 -26.57664 1.000 97.57437 85 GLU A N 1
ATOM 1343 C CA . GLU A 1 85 ? 21.81956 -24.61251 -26.98022 1.000 95.87242 85 GLU A CA 1
ATOM 1344 C C . GLU A 1 85 ? 21.30091 -23.58464 -27.97594 1.000 88.82786 85 GLU A C 1
ATOM 1345 O O . GLU A 1 85 ? 22.02132 -22.63113 -28.29122 1.000 89.25870 85 GLU A O 1
ATOM 1357 N N . ALA A 1 86 ? 20.07154 -23.73823 -28.45916 1.000 90.24622 86 ALA A N 1
ATOM 1358 C CA . ALA A 1 86 ? 19.45386 -22.69242 -29.26392 1.000 99.88059 86 ALA A CA 1
ATOM 1359 C C . ALA A 1 86 ? 19.23736 -21.44631 -28.41245 1.000 92.63025 86 ALA A C 1
ATOM 1360 O O . ALA A 1 86 ? 18.98310 -21.53268 -27.21013 1.000 99.62747 86 ALA A O 1
ATOM 1367 N N . MET A 1 87 ? 19.34529 -20.27740 -29.04314 1.000 94.25845 87 MET A N 1
ATOM 1368 C CA . MET A 1 87 ? 19.29095 -18.99862 -28.34426 1.000 88.88692 87 MET A CA 1
ATOM 1369 C C . MET A 1 87 ? 18.14294 -18.16294 -28.89147 1.000 88.69418 87 MET A C 1
ATOM 1370 O O . MET A 1 87 ? 17.93590 -18.10489 -30.10583 1.000 88.25325 87 MET A O 1
ATOM 1384 N N . VAL A 1 88 ? 17.40059 -17.51079 -27.99159 1.000 87.40864 88 VAL A N 1
ATOM 1385 C CA . VAL A 1 88 ? 16.33285 -16.60706 -28.40555 1.000 76.34841 88 VAL A CA 1
ATOM 1386 C C . VAL A 1 88 ? 16.95530 -15.35176 -28.99631 1.000 78.97920 88 VAL A C 1
ATOM 1387 O O . VAL A 1 88 ? 18.01411 -14.89879 -28.54666 1.000 82.30996 88 VAL A O 1
ATOM 1400 N N . SER A 1 89 ? 16.32197 -14.80291 -30.02903 1.000 71.25994 89 SER A N 1
ATOM 1401 C CA . SER A 1 89 ? 16.74224 -13.54096 -30.61334 1.000 65.98743 89 SER A CA 1
ATOM 1402 C C . SER A 1 89 ? 16.13097 -12.40131 -29.80982 1.000 68.22869 89 SER A C 1
ATOM 1403 O O . SER A 1 89 ? 14.91315 -12.35226 -29.60557 1.000 60.56629 89 SER A O 1
ATOM 1411 N N . LEU A 1 90 ? 16.97969 -11.49790 -29.34308 1.000 66.32111 90 LEU A N 1
ATOM 1412 C CA . LEU A 1 90 ? 16.49119 -10.34817 -28.60594 1.000 67.90344 90 LEU A CA 1
ATOM 1413 C C . LEU A 1 90 ? 15.54111 -9.53048 -29.46884 1.000 62.21672 90 LEU A C 1
ATOM 1414 O O . LEU A 1 90 ? 15.81875 -9.25024 -30.63421 1.000 73.26508 90 LEU A O 1
ATOM 1430 N N . GLY A 1 91 ? 14.40353 -9.17099 -28.90084 1.000 62.03948 91 GLY A N 1
ATOM 1431 C CA . GLY A 1 91 ? 13.45838 -8.34249 -29.59898 1.000 60.96273 91 GLY A CA 1
ATOM 1432 C C . GLY A 1 91 ? 12.50445 -9.09954 -30.46867 1.000 67.80095 91 GLY A C 1
ATOM 1433 O O . GLY A 1 91 ? 11.69975 -8.46668 -31.15836 1.000 70.21513 91 GLY A O 1
ATOM 1437 N N . ARG A 1 92 ? 12.55692 -10.42796 -30.44965 1.000 69.04609 92 ARG A N 1
ATOM 1438 C CA . ARG A 1 92 ? 11.78492 -11.25383 -31.36487 1.000 72.96769 92 ARG A CA 1
ATOM 1439 C C . ARG A 1 92 ? 10.85906 -12.14591 -30.56353 1.000 63.16952 92 ARG A C 1
ATOM 1440 O O . ARG A 1 92 ? 11.33167 -12.96011 -29.77318 1.000 61.45289 92 ARG A O 1
ATOM 1461 N N . TRP A 1 93 ? 9.55953 -12.03624 -30.81494 1.000 61.37402 93 TRP A N 1
ATOM 1462 C CA . TRP A 1 93 ? 8.60062 -12.93248 -30.19682 1.000 55.94619 93 TRP A CA 1
ATOM 1463 C C . TRP A 1 93 ? 8.97914 -14.38773 -30.44651 1.000 61.31693 93 TRP A C 1
ATOM 1464 O O . TRP A 1 93 ? 9.23406 -14.78413 -31.58170 1.000 71.44559 93 TRP A O 1
ATOM 1485 N N . THR A 1 94 ? 9.00744 -15.18999 -29.37973 1.000 62.95072 94 THR A N 1
ATOM 1486 C CA . THR A 1 94 ? 9.39989 -16.59306 -29.46559 1.000 58.89885 94 THR A CA 1
ATOM 1487 C C . THR A 1 94 ? 8.52417 -17.43072 -28.54816 1.000 55.48833 94 THR A C 1
ATOM 1488 O O . THR A 1 94 ? 8.34577 -17.08778 -27.37361 1.000 58.05934 94 THR A O 1
ATOM 1499 N N . HIS A 1 95 ? 7.97793 -18.51886 -29.08819 1.000 54.01672 95 HIS A N 1
ATOM 1500 C CA . HIS A 1 95 ? 7.09850 -19.40189 -28.33166 1.000 60.44325 95 HIS A CA 1
ATOM 1501 C C . HIS A 1 95 ? 7.92733 -20.53760 -27.75225 1.000 58.12596 95 HIS A C 1
ATOM 1502 O O . HIS A 1 95 ? 8.49728 -21.33310 -28.50623 1.000 60.45584 95 HIS A O 1
ATOM 1516 N N . LEU A 1 96 ? 7.99973 -20.61918 -26.42576 1.000 56.16418 96 LEU A N 1
ATOM 1517 C CA . LEU A 1 96 ? 8.77286 -21.65734 -25.76302 1.000 54.65265 96 LEU A CA 1
ATOM 1518 C C . LEU A 1 96 ? 7.81479 -22.53791 -24.98293 1.000 57.53436 96 LEU A C 1
ATOM 1519 O O . LEU A 1 96 ? 6.95902 -22.02835 -24.24803 1.000 59.47283 96 LEU A O 1
ATOM 1535 N N . CYS A 1 97 ? 7.92809 -23.85417 -25.17819 1.000 59.29653 97 CYS A N 1
ATOM 1536 C CA . CYS A 1 97 ? 7.16206 -24.81339 -24.39528 1.000 56.72626 97 CYS A CA 1
ATOM 1537 C C . CYS A 1 97 ? 8.09818 -25.78017 -23.68622 1.000 58.43715 97 CYS A C 1
ATOM 1538 O O . CYS A 1 97 ? 9.10520 -26.21102 -24.25168 1.000 60.66358 97 CYS A O 1
ATOM 1545 N N . GLY A 1 98 ? 7.77896 -26.10928 -22.44233 1.000 54.33870 98 GLY A N 1
ATOM 1546 C CA . GLY A 1 98 ? 8.48259 -27.18583 -21.78414 1.000 47.13757 98 GLY A CA 1
ATOM 1547 C C . GLY A 1 98 ? 7.48811 -28.24573 -21.38424 1.000 48.66033 98 GLY A C 1
ATOM 1548 O O . GLY A 1 98 ? 6.41794 -27.92306 -20.86634 1.000 46.91665 98 GLY A O 1
ATOM 1552 N N . THR A 1 99 ? 7.79777 -29.50839 -21.64881 1.000 57.79379 99 THR A N 1
ATOM 1553 C CA . THR A 1 99 ? 6.91637 -30.60805 -21.27887 1.000 64.57283 99 THR A CA 1
ATOM 1554 C C . THR A 1 99 ? 7.68013 -31.59135 -20.41333 1.000 61.71797 99 THR A C 1
ATOM 1555 O O . THR A 1 99 ? 8.88547 -31.79499 -20.59393 1.000 63.00134 99 THR A O 1
ATOM 1566 N N . TRP A 1 100 ? 6.96603 -32.22082 -19.48759 1.000 56.17753 100 TRP A N 1
ATOM 1567 C CA . TRP A 1 100 ? 7.62381 -33.14999 -18.59414 1.000 66.13032 100 TRP A CA 1
ATOM 1568 C C . TRP A 1 100 ? 6.63923 -34.18422 -18.08758 1.000 71.72947 100 TRP A C 1
ATOM 1569 O O . TRP A 1 100 ? 5.44713 -33.91264 -17.90148 1.000 64.69719 100 TRP A O 1
ATOM 1590 N N . ASN A 1 101 ? 7.17205 -35.38244 -17.86964 1.000 71.97234 101 ASN A N 1
ATOM 1591 C CA . ASN A 1 101 ? 6.41221 -36.49667 -17.31785 1.000 78.03532 101 ASN A CA 1
ATOM 1592 C C . ASN A 1 101 ? 7.27149 -37.25251 -16.31315 1.000 74.82251 101 ASN A C 1
ATOM 1593 O O . ASN A 1 101 ? 8.35945 -37.74371 -16.65825 1.000 75.56739 101 ASN A O 1
ATOM 1604 N N . SER A 1 102 ? 6.77320 -37.33695 -15.07094 1.000 78.52843 102 SER A N 1
ATOM 1605 C CA . SER A 1 102 ? 7.46011 -38.06292 -14.00632 1.000 85.82615 102 SER A CA 1
ATOM 1606 C C . SER A 1 102 ? 7.61169 -39.54164 -14.31735 1.000 92.29056 102 SER A C 1
ATOM 1607 O O . SER A 1 102 ? 8.41044 -40.22123 -13.66504 1.000 96.14319 102 SER A O 1
ATOM 1615 N N . GLU A 1 103 ? 6.86782 -40.04441 -15.30160 1.000 93.08167 103 GLU A N 1
ATOM 1616 C CA . GLU A 1 103 ? 6.73317 -41.48389 -15.49801 1.000 90.09193 103 GLU A CA 1
ATOM 1617 C C . GLU A 1 103 ? 8.07570 -42.13140 -15.79415 1.000 90.87550 103 GLU A C 1
ATOM 1618 O O . GLU A 1 103 ? 8.47094 -43.09750 -15.13611 1.000 99.07166 103 GLU A O 1
ATOM 1630 N N . GLU A 1 104 ? 8.77215 -41.64173 -16.80888 1.000 87.40515 104 GLU A N 1
ATOM 1631 C CA . GLU A 1 104 ? 10.12351 -42.08966 -17.11408 1.000 94.26647 104 GLU A CA 1
ATOM 1632 C C . GLU A 1 104 ? 11.09956 -40.91664 -17.11698 1.000 97.35960 104 GLU A C 1
ATOM 1633 O O . GLU A 1 104 ? 12.14311 -40.97476 -17.78453 1.000 91.44373 104 GLU A O 1
ATOM 1645 N N . GLY A 1 105 ? 10.76226 -39.83898 -16.40477 1.000 99.47743 105 GLY A N 1
ATOM 1646 C CA . GLY A 1 105 ? 11.57875 -38.63361 -16.41538 1.000 92.79658 105 GLY A CA 1
ATOM 1647 C C . GLY A 1 105 ? 11.70385 -37.98625 -17.77596 1.000 90.75240 105 GLY A C 1
ATOM 1648 O O . GLY A 1 105 ? 12.75664 -37.42400 -18.10182 1.000 87.54454 105 GLY A O 1
ATOM 1652 N N . LEU A 1 106 ? 10.65987 -38.05324 -18.58932 1.000 95.61179 106 LEU A N 1
ATOM 1653 C CA . LEU A 1 106 ? 10.74515 -37.50290 -19.93519 1.000 88.27785 106 LEU A CA 1
ATOM 1654 C C . LEU A 1 106 ? 10.59821 -35.99420 -19.88251 1.000 81.80794 106 LEU A C 1
ATOM 1655 O O . LEU A 1 106 ? 9.64171 -35.48052 -19.29915 1.000 78.59038 106 LEU A O 1
ATOM 1671 N N . THR A 1 107 ? 11.55735 -35.28577 -20.46365 1.000 81.39758 107 THR A N 1
ATOM 1672 C CA . THR A 1 107 ? 11.57889 -33.83081 -20.43429 1.000 76.67550 107 THR A CA 1
ATOM 1673 C C . THR A 1 107 ? 11.91355 -33.34004 -21.82637 1.000 73.49308 107 THR A C 1
ATOM 1674 O O . THR A 1 107 ? 12.91066 -33.78346 -22.40681 1.000 71.90611 107 THR A O 1
ATOM 1685 N N . SER A 1 108 ? 11.09715 -32.41806 -22.34950 1.000 59.09472 108 SER A N 1
ATOM 1686 C CA . SER A 1 108 ? 11.29366 -31.87676 -23.68574 1.000 67.71377 108 SER A CA 1
ATOM 1687 C C . SER A 1 108 ? 11.17044 -30.36440 -23.64705 1.000 60.33508 108 SER A C 1
ATOM 1688 O O . SER A 1 108 ? 10.38987 -29.81081 -22.87305 1.000 55.22382 108 SER A O 1
ATOM 1696 N N . LEU A 1 109 ? 11.93152 -29.71391 -24.51881 1.000 58.05578 109 LEU A N 1
ATOM 1697 C CA . LEU A 1 109 ? 11.97103 -28.26622 -24.64155 1.000 57.56024 109 LEU A CA 1
ATOM 1698 C C . LEU A 1 109 ? 11.80392 -27.91118 -26.10773 1.000 64.85002 109 LEU A C 1
ATOM 1699 O O . LEU A 1 109 ? 12.62111 -28.32606 -26.94814 1.000 60.93309 109 LEU A O 1
ATOM 1715 N N . TRP A 1 110 ? 10.75480 -27.13619 -26.39271 1.000 65.30452 110 TRP A N 1
ATOM 1716 C CA . TRP A 1 110 ? 10.32144 -26.77583 -27.73290 1.000 60.45982 110 TRP A CA 1
ATOM 1717 C C . TRP A 1 110 ? 10.45622 -25.27423 -27.96730 1.000 59.32864 110 TRP A C 1
ATOM 1718 O O . TRP A 1 110 ? 10.05253 -24.46016 -27.12722 1.000 62.82406 110 TRP A O 1
ATOM 1739 N N . VAL A 1 111 ? 10.95782 -24.91734 -29.14326 1.000 57.98163 111 VAL A N 1
ATOM 1740 C CA . VAL A 1 111 ? 11.10444 -23.53202 -29.57421 1.000 60.31124 111 VAL A CA 1
ATOM 1741 C C . VAL A 1 111 ? 10.32979 -23.35050 -30.86976 1.000 61.62112 111 VAL A C 1
ATOM 1742 O O . VAL A 1 111 ? 10.63140 -24.00556 -31.87276 1.000 71.62654 111 VAL A O 1
ATOM 1755 N N . ASN A 1 112 ? 9.33345 -22.47383 -30.84695 1.000 62.09012 112 ASN A N 1
ATOM 1756 C CA . ASN A 1 112 ? 8.47507 -22.23668 -31.99595 1.000 61.96933 112 ASN A CA 1
ATOM 1757 C C . ASN A 1 112 ? 7.99216 -23.54681 -32.61010 1.000 66.96512 112 ASN A C 1
ATOM 1758 O O . ASN A 1 112 ? 8.13951 -23.79334 -33.80492 1.000 74.54392 112 ASN A O 1
ATOM 1769 N N . GLY A 1 113 ? 7.41863 -24.39926 -31.77229 1.000 62.69878 113 GLY A N 1
ATOM 1770 C CA . GLY A 1 113 ? 6.82610 -25.62956 -32.24094 1.000 64.42868 113 GLY A CA 1
ATOM 1771 C C . GLY A 1 113 ? 7.79279 -26.64560 -32.77457 1.000 69.04863 113 GLY A C 1
ATOM 1772 O O . GLY A 1 113 ? 7.36228 -27.57607 -33.45490 1.000 78.20153 113 GLY A O 1
ATOM 1776 N N . GLU A 1 114 ? 9.08457 -26.50513 -32.48095 1.000 69.62045 114 GLU A N 1
ATOM 1777 C CA . GLU A 1 114 ? 10.09263 -27.46899 -32.89980 1.000 63.55376 114 GLU A CA 1
ATOM 1778 C C . GLU A 1 114 ? 10.86416 -27.95559 -31.68385 1.000 69.12795 114 GLU A C 1
ATOM 1779 O O . GLU A 1 114 ? 11.29050 -27.14264 -30.85850 1.000 65.33674 114 GLU A O 1
ATOM 1791 N N . LEU A 1 115 ? 11.05485 -29.27453 -31.58599 1.000 68.90612 115 LEU A N 1
ATOM 1792 C CA . LEU A 1 115 ? 11.82370 -29.88749 -30.50861 1.000 67.93363 115 LEU A CA 1
ATOM 1793 C C . LEU A 1 115 ? 13.25865 -29.37555 -30.53254 1.000 70.76607 115 LEU A C 1
ATOM 1794 O O . LEU A 1 115 ? 13.99967 -29.64249 -31.48514 1.000 75.89358 115 LEU A O 1
ATOM 1810 N N . ALA A 1 116 ? 13.64881 -28.61133 -29.51237 1.000 66.30278 116 ALA A N 1
ATOM 1811 C CA . ALA A 1 116 ? 15.00577 -28.10170 -29.39875 1.000 55.85242 116 ALA A CA 1
ATOM 1812 C C . ALA A 1 116 ? 15.86422 -28.94011 -28.47419 1.000 58.89206 116 ALA A C 1
ATOM 1813 O O . ALA A 1 116 ? 17.08524 -28.93458 -28.61345 1.000 62.04125 116 ALA A O 1
ATOM 1820 N N . ALA A 1 117 ? 15.26467 -29.64867 -27.52633 1.000 57.96304 117 ALA A N 1
ATOM 1821 C CA . ALA A 1 117 ? 16.04592 -30.55426 -26.69981 1.000 53.66231 117 ALA A CA 1
ATOM 1822 C C . ALA A 1 117 ? 15.11674 -31.53684 -26.01599 1.000 61.22294 117 ALA A C 1
ATOM 1823 O O . ALA A 1 117 ? 13.91861 -31.28321 -25.87574 1.000 69.47679 117 ALA A O 1
ATOM 1830 N N . THR A 1 118 ? 15.69481 -32.64919 -25.55959 1.000 67.32826 118 THR A N 1
ATOM 1831 C CA . THR A 1 118 ? 14.92422 -33.68560 -24.88079 1.000 72.05105 118 THR A CA 1
ATOM 1832 C C . THR A 1 118 ? 15.87250 -34.59948 -24.11469 1.000 78.41813 118 THR A C 1
ATOM 1833 O O . THR A 1 118 ? 17.05970 -34.71254 -24.44536 1.000 73.64106 118 THR A O 1
ATOM 1844 N N . THR A 1 119 ? 15.32211 -35.25843 -23.09114 1.000 75.02747 119 THR A N 1
ATOM 1845 C CA . THR A 1 119 ? 16.08740 -36.17652 -22.25875 1.000 72.44056 119 THR A CA 1
ATOM 1846 C C . THR A 1 119 ? 15.12035 -37.02711 -21.44923 1.000 77.23867 119 THR A C 1
ATOM 1847 O O . THR A 1 119 ? 13.91998 -36.74252 -21.38299 1.000 77.95917 119 THR A O 1
ATOM 1858 N N . VAL A 1 120 ? 15.67535 -38.05313 -20.79438 1.000 82.97353 120 VAL A N 1
ATOM 1859 C CA . VAL A 1 120 ? 14.89401 -38.94170 -19.94033 1.000 86.44771 120 VAL A CA 1
ATOM 1860 C C . VAL A 1 120 ? 15.46275 -38.93467 -18.53297 1.000 85.01692 120 VAL A C 1
ATOM 1861 O O . VAL A 1 120 ? 16.51202 -38.33659 -18.27432 1.000 90.19710 120 VAL A O 1
ATOM 1874 N N . GLU A 1 121 ? 14.79754 -39.64942 -17.63008 1.000 92.06251 121 GLU A N 1
ATOM 1875 C CA . GLU A 1 121 ? 15.28394 -39.85437 -16.26424 1.000 101.50390 121 GLU A CA 1
ATOM 1876 C C . GLU A 1 121 ? 15.69925 -38.53316 -15.61476 1.000 91.69120 121 GLU A C 1
ATOM 1877 O O . GLU A 1 121 ? 16.79265 -38.39190 -15.05580 1.000 87.90721 121 GLU A O 1
ATOM 1889 N N . MET A 1 122 ? 14.79483 -37.55696 -15.69254 1.000 92.07044 122 MET A N 1
ATOM 1890 C CA . MET A 1 122 ? 14.95534 -36.24971 -15.05751 1.000 88.93562 122 MET A CA 1
ATOM 1891 C C . MET A 1 122 ? 13.83555 -36.10275 -14.02887 1.000 84.58706 122 MET A C 1
ATOM 1892 O O . MET A 1 122 ? 12.68067 -35.84718 -14.38358 1.000 81.74589 122 MET A O 1
ATOM 1906 N N . ALA A 1 123 ? 14.17476 -36.27593 -12.75354 1.000 85.76936 123 ALA A N 1
ATOM 1907 C CA . ALA A 1 123 ? 13.19775 -36.19259 -11.67308 1.000 75.94275 123 ALA A CA 1
ATOM 1908 C C . ALA A 1 123 ? 12.14332 -37.28770 -11.78936 1.000 79.27171 123 ALA A C 1
ATOM 1909 O O . ALA A 1 123 ? 10.95649 -37.04696 -11.58020 1.000 76.31543 123 ALA A O 1
ATOM 1916 N N . THR A 1 124 ? 12.58568 -38.50331 -12.10223 1.000 88.17317 124 THR A N 1
ATOM 1917 C CA . THR A 1 124 ? 11.68260 -39.63770 -12.23696 1.000 83.83353 124 THR A CA 1
ATOM 1918 C C . THR A 1 124 ? 11.04300 -39.96662 -10.89459 1.000 87.38377 124 THR A C 1
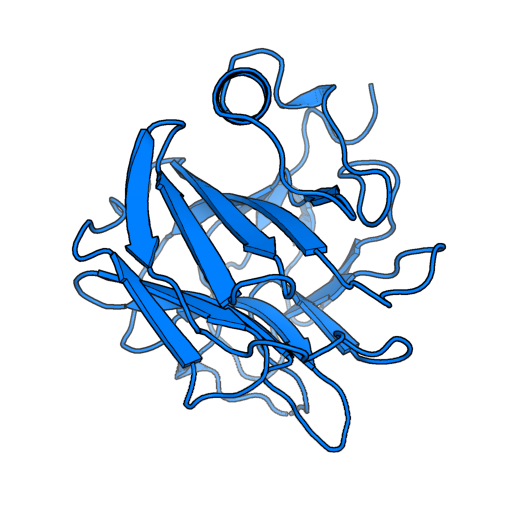ATOM 1919 O O . THR A 1 124 ? 11.73205 -40.06846 -9.86942 1.000 82.37623 124 THR A O 1
ATOM 1930 N N . GLY A 1 125 ? 9.71758 -40.12959 -10.90877 1.000 84.58028 125 GLY A N 1
ATOM 1931 C CA . GLY A 1 125 ? 8.95918 -40.38164 -9.70408 1.000 82.90981 125 GLY A CA 1
ATOM 1932 C C . GLY A 1 125 ? 8.63810 -39.15533 -8.87757 1.000 85.91175 125 GLY A C 1
ATOM 1933 O O . GLY A 1 125 ? 7.89696 -39.26780 -7.89216 1.000 79.21727 125 GLY A O 1
ATOM 1937 N N . HIS A 1 126 ? 9.16876 -37.99214 -9.23686 1.000 86.89980 126 HIS A N 1
ATOM 1938 C CA . HIS A 1 126 ? 8.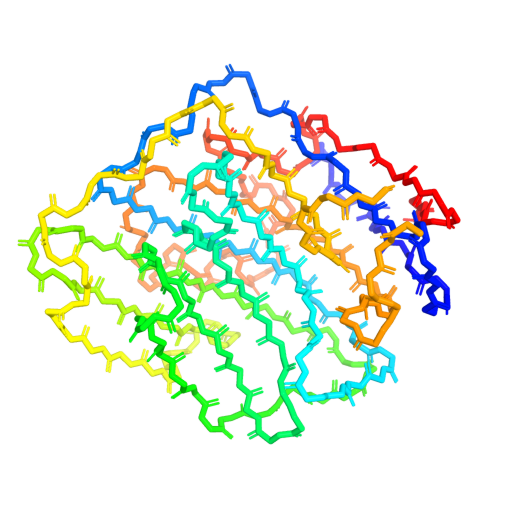85995 -36.75628 -8.53446 1.000 83.14595 126 HIS A CA 1
ATOM 1939 C C . HIS A 1 126 ? 7.48101 -36.26193 -8.95497 1.000 81.66955 126 HIS A C 1
ATOM 1940 O O . HIS A 1 126 ? 7.13759 -36.27844 -10.13594 1.000 94.51787 126 HIS A O 1
ATOM 1954 N N . ILE A 1 127 ? 6.68048 -35.86986 -7.98033 1.000 73.56666 127 ILE A N 1
ATOM 1955 C CA . ILE A 1 127 ? 5.40175 -35.22033 -8.19506 1.000 77.01404 127 ILE A CA 1
ATOM 1956 C C . ILE A 1 127 ? 5.55064 -33.76964 -7.74318 1.000 83.39333 127 ILE A C 1
ATOM 1957 O O . ILE A 1 127 ? 5.87151 -33.50166 -6.57552 1.000 73.76354 127 ILE A O 1
ATOM 1973 N N . VAL A 1 128 ? 5.29287 -32.83802 -8.65534 1.000 79.19232 128 VAL A N 1
ATOM 1974 C CA . VAL A 1 128 ? 5.37466 -31.41771 -8.30187 1.000 73.95473 128 VAL A CA 1
ATOM 1975 C C . VAL A 1 128 ? 4.30774 -31.11433 -7.26296 1.000 67.08759 128 VAL A C 1
ATOM 1976 O O . VAL A 1 128 ? 3.12096 -31.40934 -7.50073 1.000 74.03629 128 VAL A O 1
ATOM 1989 N N . PRO A 1 129 ? 4.64892 -30.51139 -6.12313 1.000 68.69072 129 PRO A N 1
ATOM 1990 C CA . PRO A 1 129 ? 3.64769 -30.29445 -5.07388 1.000 70.83642 129 PRO A CA 1
ATOM 1991 C C . PRO A 1 129 ? 2.89027 -28.98920 -5.21766 1.000 70.19140 129 PRO A C 1
ATOM 1992 O O . PRO A 1 129 ? 3.39635 -28.00203 -5.75097 1.000 76.41110 129 PRO A O 1
ATOM 2003 N N . GLU A 1 130 ? 1.66337 -28.99743 -4.70060 1.000 67.54591 130 GLU A N 1
ATOM 2004 C CA . GLU A 1 130 ? 0.80389 -27.83294 -4.76776 1.000 71.30700 130 GLU A CA 1
ATOM 2005 C C . GLU A 1 130 ? 1.14814 -26.86704 -3.64360 1.000 72.13383 130 GLU A C 1
ATOM 2006 O O . GLU A 1 130 ? 2.01593 -27.12250 -2.80829 1.000 72.32612 130 GLU A O 1
ATOM 2018 N N . GLY A 1 131 ? 0.45082 -25.74020 -3.61482 1.000 74.85048 131 GLY A N 1
ATOM 2019 C CA . GLY A 1 131 ? 0.62676 -24.77266 -2.55137 1.000 64.71706 131 GLY A CA 1
ATOM 2020 C C . GLY A 1 131 ? 1.85953 -23.90288 -2.64960 1.000 72.53752 131 GLY A C 1
ATOM 2021 O O . GLY A 1 131 ? 2.08889 -23.07935 -1.75852 1.000 70.14154 131 GLY A O 1
ATOM 2025 N N . GLY A 1 132 ? 2.64811 -24.02690 -3.70452 1.000 77.78066 132 GLY A N 1
ATOM 2026 C CA . GLY A 1 132 ? 3.84718 -23.23263 -3.83321 1.000 68.26257 132 GLY A CA 1
ATOM 2027 C C . GLY A 1 132 ? 3.55630 -21.85246 -4.38418 1.000 66.45500 132 GLY A C 1
ATOM 2028 O O . GLY A 1 132 ? 2.40810 -21.41969 -4.50554 1.000 50.84117 132 GLY A O 1
ATOM 2032 N N . ILE A 1 133 ? 4.64057 -21.15921 -4.74376 1.000 55.60373 133 ILE A N 1
ATOM 2033 C CA . ILE A 1 133 ? 4.59651 -19.83036 -5.35358 1.000 58.28638 133 ILE A CA 1
ATOM 2034 C C . ILE A 1 133 ? 4.93988 -19.93326 -6.84336 1.000 51.28896 133 ILE A C 1
ATOM 2035 O O . ILE A 1 133 ? 5.95811 -20.53618 -7.21589 1.000 54.20474 133 ILE A O 1
ATOM 2051 N N . LEU A 1 134 ? 4.08133 -19.35880 -7.69489 1.000 56.94920 134 LEU A N 1
ATOM 2052 C CA . LEU A 1 134 ? 4.25163 -19.38258 -9.14655 1.000 46.79465 134 LEU A CA 1
ATOM 2053 C C . LEU A 1 134 ? 4.39954 -17.95269 -9.61946 1.000 45.10898 134 LEU A C 1
ATOM 2054 O O . LEU A 1 134 ? 3.48889 -17.13591 -9.42561 1.000 43.74800 134 LEU A O 1
ATOM 2070 N N . GLN A 1 135 ? 5.53251 -17.65267 -10.25112 1.000 52.23120 135 GLN A N 1
ATOM 2071 C CA . GLN A 1 135 ? 5.82732 -16.29758 -10.69510 1.000 54.74896 135 GLN A CA 1
ATOM 2072 C C . GLN A 1 135 ? 6.24814 -16.29299 -12.15170 1.000 55.21331 135 GLN A C 1
ATOM 2073 O O . GLN A 1 135 ? 6.65232 -17.31503 -12.70228 1.000 54.29748 135 GLN A O 1
ATOM 2087 N N . ILE A 1 136 ? 6.19286 -15.11712 -12.76247 1.000 57.43229 136 ILE A N 1
ATOM 2088 C CA . ILE A 1 136 ? 6.76847 -14.90195 -14.07990 1.000 56.19351 136 ILE A CA 1
ATOM 2089 C C . ILE A 1 136 ? 7.82863 -13.81647 -13.98572 1.000 56.57764 136 ILE A C 1
ATOM 2090 O O . ILE A 1 136 ? 7.64289 -12.82212 -13.27969 1.000 53.18006 136 ILE A O 1
ATOM 2106 N N . GLY A 1 137 ? 8.92401 -13.99055 -14.71963 1.000 54.19242 137 GLY A N 1
ATOM 2107 C CA . GLY A 1 137 ? 9.9562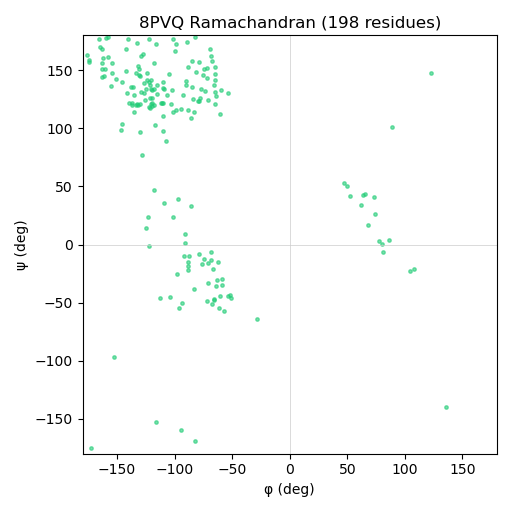0 -12.97434 -14.77583 1.000 53.69460 137 GLY A CA 1
ATOM 2108 C C . GLY A 1 137 ? 10.91940 -12.92945 -13.60914 1.000 58.03416 137 GLY A C 1
ATOM 2109 O O . GLY A 1 137 ? 11.83135 -12.08409 -13.62403 1.000 55.67259 137 GLY A O 1
ATOM 2113 N N . GLN A 1 138 ? 10.77419 -13.82147 -12.62582 1.000 48.88512 138 GLN A N 1
ATOM 2114 C CA . GLN A 1 138 ? 11.60942 -13.80725 -11.43198 1.000 59.17946 138 GLN A CA 1
ATOM 2115 C C . GLN A 1 138 ? 11.28760 -15.03903 -10.57824 1.000 51.50074 138 GLN A C 1
ATOM 2116 O O . GLN A 1 138 ? 10.20323 -15.61763 -10.67203 1.000 57.06727 138 GLN A O 1
ATOM 2130 N N . GLU A 1 139 ? 12.23611 -15.43257 -9.73679 1.000 58.18286 139 GLU A N 1
ATOM 2131 C CA . GLU A 1 139 ? 12.00528 -16.53657 -8.81168 1.000 65.66558 139 GLU A CA 1
ATOM 2132 C C . GLU A 1 139 ? 11.63853 -16.00471 -7.42558 1.000 56.85767 139 GLU A C 1
ATOM 2133 O O . GLU A 1 139 ? 11.67641 -14.80520 -7.16696 1.000 64.10266 139 GLU A O 1
ATOM 2145 N N . LYS A 1 140 ? 11.25781 -16.91201 -6.53365 1.000 61.01480 140 LYS A N 1
ATOM 2146 C CA . LYS A 1 140 ? 10.55243 -16.52131 -5.31506 1.000 72.49149 140 LYS A CA 1
ATOM 2147 C C . LYS A 1 140 ? 11.47912 -15.94994 -4.23032 1.000 68.59161 140 LYS A C 1
ATOM 2148 O O . LYS A 1 140 ? 12.69552 -16.18439 -4.22182 1.000 67.38374 140 LYS A O 1
ATOM 2167 N N . ASN A 1 141 ? 10.85963 -15.15968 -3.32399 1.000 71.90625 141 ASN A N 1
ATOM 2168 C CA . ASN A 1 141 ? 11.46165 -14.57535 -2.11948 1.000 74.36274 141 ASN A CA 1
ATOM 2169 C C . ASN A 1 141 ? 12.10514 -13.21103 -2.33921 1.000 78.10627 141 ASN A C 1
ATOM 2170 O O . ASN A 1 141 ? 13.23726 -13.12929 -2.84191 1.000 85.07455 141 ASN A O 1
ATOM 2181 N N . GLY A 1 142 ? 11.40207 -12.14341 -1.94430 1.000 71.81026 142 GLY A N 1
ATOM 2182 C CA . GLY A 1 142 ? 11.89306 -10.78925 -2.15094 1.000 72.72542 142 GLY A CA 1
ATOM 2183 C C . GLY A 1 142 ? 11.00430 -9.71447 -1.55511 1.000 72.41248 142 GLY A C 1
ATOM 2184 O O . GLY A 1 142 ? 10.26768 -9.01456 -2.25907 1.000 78.58959 142 GLY A O 1
ATOM 2188 N N . GLY A 1 148 ? 15.07068 -6.88414 -2.08430 1.000 88.03902 148 GLY A N 1
ATOM 2189 C CA . GLY A 1 148 ? 14.05972 -7.89934 -2.33173 1.000 82.54083 148 GLY A CA 1
ATOM 2190 C C . GLY A 1 148 ? 14.56894 -9.10782 -3.10492 1.000 81.03330 148 GLY A C 1
ATOM 2191 O O . GLY A 1 148 ? 15.14036 -10.03594 -2.50548 1.000 73.07132 148 GLY A O 1
ATOM 2195 N N . PHE A 1 149 ? 14.34962 -9.10721 -4.42520 1.000 71.29888 149 PHE A N 1
ATOM 2196 C CA . PHE A 1 149 ? 14.80201 -10.17965 -5.29860 1.000 58.39208 149 PHE A CA 1
ATOM 2197 C C . PHE A 1 149 ? 16.21554 -9.88573 -5.79459 1.000 64.15418 149 PHE A C 1
ATOM 2198 O O . PHE A 1 149 ? 16.78146 -8.81240 -5.55532 1.000 73.28618 149 PHE A O 1
ATOM 2215 N N . ASP A 1 150 ? 16.78218 -10.85616 -6.50660 1.000 62.33734 150 ASP A N 1
ATOM 2216 C CA . ASP A 1 150 ? 18.04771 -10.67688 -7.20698 1.000 54.54800 150 ASP A CA 1
ATOM 2217 C C . ASP A 1 150 ? 17.75026 -10.07410 -8.57383 1.000 69.33124 150 ASP A C 1
ATOM 2218 O O . ASP A 1 150 ? 17.21820 -10.75994 -9.45122 1.000 72.07959 150 ASP A O 1
ATOM 2227 N N . GLU A 1 151 ? 18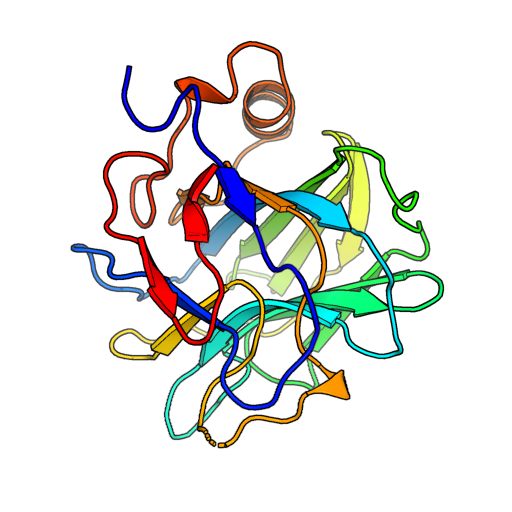.10396 -8.79629 -8.76968 1.000 72.82733 151 GLU A N 1
ATOM 2228 C CA . GLU A 1 151 ? 17.72052 -8.11089 -10.00545 1.000 66.33636 151 GLU A CA 1
ATOM 2229 C C . GLU A 1 151 ? 18.42120 -8.68396 -11.23710 1.000 71.45288 151 GLU A C 1
ATOM 2230 O O . GLU A 1 151 ? 17.93866 -8.48563 -12.36703 1.000 68.61678 151 GLU A O 1
ATOM 2242 N N . THR A 1 152 ? 19.55262 -9.37808 -11.05258 1.000 66.08357 152 THR A N 1
ATOM 2243 C CA . THR A 1 152 ? 20.24188 -9.95060 -12.20953 1.000 68.10240 152 THR A CA 1
ATOM 2244 C C . THR A 1 152 ? 19.47848 -11.13361 -12.80132 1.000 63.47936 152 THR A C 1
ATOM 2245 O O . THR A 1 152 ? 19.76459 -11.56451 -13.92506 1.000 69.44741 152 THR A O 1
ATOM 2256 N N . LEU A 1 153 ? 18.53422 -11.68348 -12.06412 1.000 64.87611 153 LEU A N 1
ATOM 2257 C CA . LEU A 1 153 ? 17.71167 -12.77023 -12.56129 1.000 67.28573 153 LEU A CA 1
ATOM 2258 C C . LEU A 1 153 ? 16.42267 -12.28256 -13.21017 1.000 60.36327 153 LEU A C 1
ATOM 2259 O O . LEU A 1 153 ? 15.70171 -13.09096 -13.80098 1.000 54.89215 153 LEU A O 1
ATOM 2275 N N . ALA A 1 154 ? 16.09862 -11.00049 -13.08664 1.000 55.72925 154 ALA A N 1
ATOM 2276 C CA . ALA A 1 154 ? 14.78166 -10.52489 -13.46757 1.000 53.80273 154 ALA A CA 1
ATOM 2277 C C . ALA A 1 154 ? 14.67720 -10.47613 -14.97883 1.000 59.68889 154 ALA A C 1
ATOM 2278 O O . ALA A 1 154 ? 15.67444 -10.31104 -15.68268 1.000 59.00805 154 ALA A O 1
ATOM 2285 N N . PHE A 1 155 ? 13.45861 -10.65145 -15.47203 1.000 55.73432 155 PHE A N 1
ATOM 2286 C CA . PHE A 1 155 ? 13.19690 -10.54645 -16.88843 1.000 56.46629 155 PHE A CA 1
ATOM 2287 C C . PHE A 1 155 ? 13.05601 -9.08518 -17.28646 1.000 58.20251 155 PHE A C 1
ATOM 2288 O O . PHE A 1 155 ? 12.60637 -8.24428 -16.49775 1.000 61.55930 155 PHE A O 1
ATOM 2305 N N . SER A 1 156 ? 13.46110 -8.79313 -18.52376 1.000 60.47149 156 SER A N 1
ATOM 2306 C CA . SER A 1 156 ? 13.34309 -7.46898 -19.13134 1.000 65.56727 156 SER A CA 1
ATOM 2307 C C . SER A 1 156 ? 12.78077 -7.63650 -20.53774 1.000 62.02559 156 SER A C 1
ATOM 2308 O O . SER A 1 156 ? 13.38896 -8.32135 -21.36622 1.000 65.17069 156 SER A O 1
ATOM 2316 N N . GLY A 1 157 ? 11.62116 -7.03079 -20.80974 1.000 61.24863 157 GLY A N 1
ATOM 2317 C CA . GLY A 1 157 ? 10.98999 -7.21317 -22.10882 1.000 54.95294 157 GLY A CA 1
ATOM 2318 C C . GLY A 1 157 ? 9.50580 -7.46892 -22.02296 1.000 57.54887 157 GLY A C 1
ATOM 2319 O O . GLY A 1 157 ? 8.83504 -6.86690 -21.18897 1.000 64.06705 157 GLY A O 1
ATOM 2323 N N . ARG A 1 158 ? 8.98028 -8.37521 -22.83519 1.000 52.07595 158 ARG A N 1
ATOM 2324 C CA . ARG A 1 158 ? 7.54935 -8.64508 -22.84955 1.000 59.52464 158 ARG A CA 1
ATOM 2325 C C . ARG A 1 158 ? 7.27436 -10.14224 -22.74195 1.000 59.73793 158 ARG A C 1
ATOM 2326 O O . ARG A 1 158 ? 8.00110 -10.95915 -23.31099 1.000 56.12363 158 ARG A O 1
ATOM 2347 N N . LEU A 1 159 ? 6.19356 -10.49438 -22.04712 1.000 54.47473 159 LEU A N 1
ATOM 2348 C CA . LEU A 1 159 ? 5.74299 -11.87192 -21.92507 1.000 50.46374 159 LEU A CA 1
ATOM 2349 C C . LEU A 1 159 ? 4.25548 -11.93588 -22.24246 1.000 59.44458 159 LEU A C 1
ATOM 2350 O O . LEU A 1 159 ? 3.53290 -10.95223 -22.05655 1.000 55.71478 159 LEU A O 1
ATOM 2366 N N . THR A 1 160 ? 3.79970 -13.08379 -22.75217 1.000 60.81838 160 THR A N 1
ATOM 2367 C CA . THR A 1 160 ? 2.35772 -13.30159 -22.89296 1.000 54.67113 160 THR A CA 1
ATOM 2368 C C . THR A 1 160 ? 2.06638 -14.77678 -23.15564 1.000 54.89284 160 THR A C 1
ATOM 2369 O O . THR A 1 160 ? 2.97141 -15.60197 -23.29890 1.000 56.87894 160 THR A O 1
ATOM 2380 N N . GLY A 1 161 ? 0.78237 -15.09880 -23.23864 1.000 47.96965 161 GLY A N 1
ATOM 2381 C CA . GLY A 1 161 ? 0.40761 -16.47102 -23.53892 1.000 46.67114 161 GLY A CA 1
ATOM 2382 C C . GLY A 1 161 ? 1.06451 -17.48351 -22.63253 1.000 55.88963 161 GLY A C 1
ATOM 2383 O O . GLY A 1 161 ? 1.49767 -18.55109 -23.08542 1.000 57.37868 161 GLY A O 1
ATOM 2387 N N . PHE A 1 162 ? 1.12741 -17.17972 -21.34617 1.000 57.49993 162 PHE A N 1
ATOM 2388 C CA . PHE A 1 162 ? 1.60358 -18.13789 -20.36299 1.000 57.24585 162 PHE A CA 1
ATOM 2389 C C . PHE A 1 162 ? 0.48774 -19.12413 -20.06839 1.000 53.99161 162 PHE A C 1
ATOM 2390 O O . PHE A 1 162 ? -0.62050 -18.71416 -19.71115 1.000 57.26803 162 PHE A O 1
ATOM 2407 N N . ASN A 1 163 ? 0.76362 -20.41402 -20.24800 1.000 51.49135 163 ASN A N 1
ATOM 2408 C CA . ASN A 1 163 ? -0.24293 -21.44447 -20.04417 1.000 56.39517 163 ASN A CA 1
ATOM 2409 C C . ASN A 1 163 ? 0.42297 -22.65080 -19.41160 1.000 56.28453 163 ASN A C 1
ATOM 2410 O O . ASN A 1 163 ? 1.60254 -22.92541 -19.65695 1.000 55.74910 163 ASN A O 1
ATOM 2421 N N . ILE A 1 164 ? -0.35564 -23.37817 -18.61190 1.000 55.68132 164 ILE A N 1
ATOM 2422 C CA . ILE A 1 164 ? 0.08356 -24.62903 -18.00256 1.000 54.87484 164 ILE A CA 1
ATOM 2423 C C . ILE A 1 164 ? -1.03874 -25.65971 -18.11115 1.000 63.97530 164 ILE A C 1
ATOM 2424 O O . ILE A 1 164 ? -2.14398 -25.44135 -17.59590 1.000 61.57079 164 ILE A O 1
ATOM 2440 N N . TRP A 1 165 ? -0.74831 -26.78488 -18.75893 1.000 60.88348 165 TRP A N 1
ATOM 2441 C CA . TRP A 1 165 ? -1.61489 -27.95295 -18.77885 1.000 64.88673 165 TRP A CA 1
ATOM 2442 C C . TRP A 1 165 ? -1.02918 -29.00884 -17.85216 1.000 61.61041 165 TRP A C 1
ATOM 2443 O O . TRP A 1 165 ? 0.19346 -29.14261 -17.73369 1.000 65.77312 165 TRP A O 1
ATOM 2464 N N . ASP A 1 166 ? -1.91088 -29.78647 -17.22148 1.000 67.03510 166 ASP A N 1
ATOM 2465 C CA . ASP A 1 166 ? -1.48763 -30.89671 -16.37472 1.000 71.41889 166 ASP A CA 1
ATOM 2466 C C . ASP A 1 166 ? -1.25736 -32.18419 -17.15659 1.000 76.04267 166 ASP A C 1
ATOM 2467 O O . ASP A 1 166 ? -1.49598 -33.28058 -16.61726 1.000 67.71454 166 ASP A O 1
ATOM 2476 N N . SER A 1 167 ? -0.80179 -32.07682 -18.40699 1.000 69.46594 167 SER A N 1
ATOM 2477 C CA . SER A 1 167 ? -0.51020 -33.23810 -19.23045 1.000 64.90261 167 SER A CA 1
ATOM 2478 C C . SER A 1 167 ? 0.46232 -32.82808 -20.32145 1.000 66.33114 167 SER A C 1
ATOM 2479 O O . SER A 1 167 ? 0.61269 -31.64442 -20.62818 1.000 64.25220 167 SER A O 1
ATOM 2487 N N . VAL A 1 168 ? 1.11963 -33.82423 -20.90564 1.000 67.47738 168 VAL A N 1
ATOM 2488 C CA . VAL A 1 168 ? 2.10549 -33.58389 -21.95010 1.000 59.71034 168 VAL A CA 1
ATOM 2489 C C . VAL A 1 168 ? 1.35340 -33.42727 -23.27146 1.000 80.57339 168 VAL A C 1
ATOM 2490 O O . VAL A 1 168 ? 0.71987 -34.36744 -23.76148 1.000 78.05959 168 VAL A O 1
ATOM 2503 N N . LEU A 1 169 ? 1.40495 -32.22961 -23.84276 1.000 74.65765 169 LEU A N 1
ATOM 2504 C CA . LEU A 1 169 ? 0.79257 -32.00622 -25.13269 1.000 67.91239 169 LEU A CA 1
ATOM 2505 C C . LEU A 1 169 ? 1.58703 -32.74485 -26.20757 1.000 79.73050 169 LEU A C 1
ATOM 2506 O O . LEU A 1 169 ? 2.71141 -33.20545 -25.9778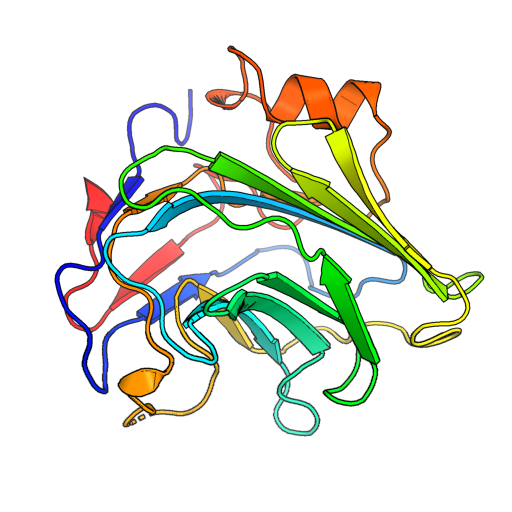7 1.000 74.93075 169 LEU A O 1
ATOM 2522 N N . SER A 1 170 ? 1.00179 -32.82359 -27.40446 1.000 77.82953 170 SER A N 1
ATOM 2523 C CA . SER A 1 170 ? 1.64109 -33.40423 -28.57690 1.000 76.56599 170 SER A CA 1
ATOM 2524 C C . SER A 1 170 ? 2.18983 -32.30066 -29.45336 1.000 73.28647 170 SER A C 1
ATOM 2525 O O . SER A 1 170 ? 1.85870 -31.12531 -29.27317 1.000 80.12568 170 SER A O 1
ATOM 2533 N N . ASN A 1 171 ? 3.04593 -32.68899 -30.40963 1.000 71.52966 171 ASN A N 1
ATOM 2534 C CA . ASN A 1 171 ? 3.59301 -31.67873 -31.31229 1.000 77.74420 171 ASN A CA 1
ATOM 2535 C C . ASN A 1 171 ? 2.46945 -30.96687 -32.05933 1.000 78.32026 171 ASN A C 1
ATOM 2536 O O . ASN A 1 171 ? 2.59287 -29.78406 -32.38940 1.000 82.24311 171 ASN A O 1
ATOM 2547 N N . GLU A 1 172 ? 1.39142 -31.68202 -32.39330 1.000 83.13026 172 GLU A N 1
ATOM 2548 C CA . GLU A 1 172 ? 0.25151 -31.03222 -33.02377 1.000 84.84944 172 GLU A CA 1
ATOM 2549 C C . GLU A 1 172 ? -0.24160 -29.90492 -32.13214 1.000 71.15861 172 GLU A C 1
ATOM 2550 O O . GLU A 1 172 ? -0.25715 -28.73573 -32.53519 1.000 69.64415 172 GLU A O 1
ATOM 2562 N N . GLU A 1 173 ? -0.58549 -30.23969 -30.88437 1.000 73.65479 173 GLU A N 1
ATOM 2563 C CA . GLU A 1 173 ? -1.13181 -29.24311 -29.96581 1.000 76.32466 173 GLU A CA 1
ATOM 2564 C C . GLU A 1 173 ? -0.11235 -28.15168 -29.64467 1.000 67.40471 173 GLU A C 1
ATOM 2565 O O . GLU A 1 173 ? -0.46624 -26.97017 -29.54487 1.000 73.58385 173 GLU A O 1
ATOM 2577 N N . ILE A 1 174 ? 1.16709 -28.51129 -29.55546 1.000 61.86648 174 ILE A N 1
ATOM 2578 C CA . ILE A 1 174 ? 2.18943 -27.51539 -29.25294 1.000 65.19537 174 ILE A CA 1
ATOM 2579 C C . ILE A 1 174 ? 2.32534 -26.53206 -30.40232 1.000 60.87617 174 ILE A C 1
ATOM 2580 O O . ILE A 1 174 ? 2.29450 -25.31066 -30.20407 1.000 65.03844 174 ILE A O 1
ATOM 2596 N N . ARG A 1 175 ? 2.49716 -27.04919 -31.61867 1.000 65.20214 175 ARG A N 1
ATOM 2597 C CA . ARG A 1 175 ? 2.55158 -26.19366 -32.79629 1.000 72.29430 175 ARG A CA 1
ATOM 2598 C C . ARG A 1 175 ? 1.33225 -25.27879 -32.86537 1.000 60.81986 175 ARG A C 1
ATOM 2599 O O . ARG A 1 175 ? 1.45638 -24.08207 -33.14675 1.000 57.89542 175 ARG A O 1
ATOM 2620 N N . GLU A 1 176 ? 0.14263 -25.82160 -32.60507 1.000 61.26132 176 GLU A N 1
ATOM 2621 C CA . GLU A 1 176 ? -1.05532 -24.98617 -32.60740 1.000 67.76652 176 GLU A CA 1
ATOM 2622 C C . GLU A 1 176 ? -0.96019 -23.87738 -31.55529 1.000 71.23624 176 GLU A C 1
ATOM 2623 O O . GLU A 1 176 ? -1.31411 -22.72025 -31.82420 1.000 67.63929 176 GLU A O 1
ATOM 2635 N N . THR A 1 177 ? -0.49575 -24.21363 -30.34197 1.000 69.11157 177 THR A N 1
ATOM 2636 C CA . THR A 1 177 ? -0.32051 -23.18610 -29.31593 1.000 67.56302 177 THR A CA 1
ATOM 2637 C C . THR A 1 177 ? 0.63687 -22.09862 -29.78335 1.000 58.16123 177 THR A C 1
ATOM 2638 O O . THR A 1 177 ? 0.50846 -20.94231 -29.37649 1.000 60.29967 177 THR A O 1
ATOM 2649 N N . GLY A 1 178 ? 1.59185 -22.43933 -30.63766 1.000 60.55950 178 GLY A N 1
ATOM 2650 C CA . GLY A 1 178 ? 2.44927 -21.43858 -31.25343 1.000 65.24501 178 GLY A CA 1
ATOM 2651 C C . GLY A 1 178 ? 1.99229 -20.86213 -32.58378 1.000 75.18226 178 GLY A C 1
ATOM 2652 O O . GLY A 1 178 ? 2.74607 -20.11589 -33.22573 1.000 72.52111 178 GLY A O 1
ATOM 2656 N N . GLY A 1 179 ? 0.76954 -21.15725 -33.00375 1.000 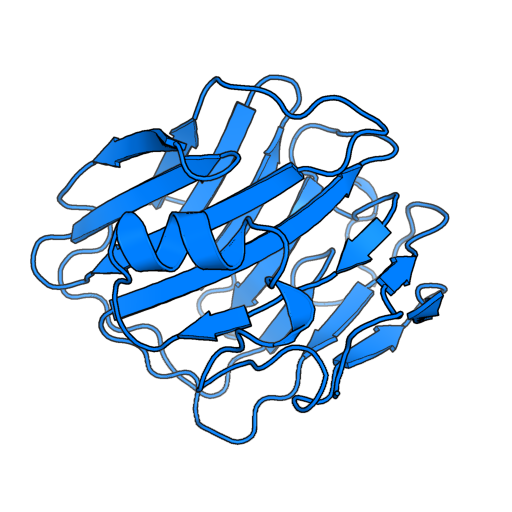69.36241 179 GLY A N 1
ATOM 2657 C CA . GLY A 1 179 ? 0.25243 -20.69841 -34.27231 1.000 68.28127 179 GLY A CA 1
ATOM 2658 C C . GLY A 1 179 ? -0.53510 -19.40984 -34.17321 1.000 83.05015 179 GLY A C 1
ATOM 2659 O O . GLY A 1 179 ? -0.39537 -18.62836 -33.22820 1.000 79.16673 179 GLY A O 1
ATOM 2663 N N . ALA A 1 180 ? -1.37379 -19.18456 -35.19014 1.000 79.85451 180 ALA A N 1
ATOM 2664 C CA . ALA A 1 180 ? -2.16348 -17.96361 -35.27225 1.000 81.61839 180 ALA A CA 1
ATOM 2665 C C . ALA A 1 180 ? -3.35040 -17.95991 -34.32318 1.000 72.80978 180 ALA A C 1
ATOM 2666 O O . ALA A 1 180 ? -3.90684 -16.88812 -34.07115 1.000 70.61564 180 ALA A O 1
ATOM 2673 N N . GLU A 1 181 ? -3.74877 -19.12105 -33.80042 1.000 71.96092 181 GLU A N 1
ATOM 2674 C CA . GLU A 1 181 ? -4.80392 -19.21555 -32.80137 1.000 74.17430 181 GLU A CA 1
ATOM 2675 C C . GLU A 1 181 ? -4.25175 -19.40908 -31.38462 1.000 72.00087 181 GLU A C 1
ATOM 2676 O O . GLU A 1 181 ? -4.94773 -19.95266 -30.52648 1.000 68.67381 181 GLU A O 1
ATOM 2688 N N . SER A 1 182 ? -3.00616 -18.99693 -31.13294 1.000 72.54718 182 SER A N 1
ATOM 2689 C CA . SER A 1 182 ? -2.42743 -19.07587 -29.79164 1.000 63.16921 182 SER A CA 1
ATOM 2690 C C . SER A 1 182 ? -3.34731 -18.44966 -28.75670 1.000 69.00299 182 SER A C 1
ATOM 2691 O O . SER A 1 182 ? -3.60076 -19.02899 -27.69534 1.000 66.28050 182 SER A O 1
ATOM 2699 N N . CYS A 1 183 ? -3.86644 -17.27090 -29.06859 1.000 76.03190 183 CYS A N 1
ATOM 2700 C CA . CYS A 1 183 ? -4.92689 -16.61909 -28.32364 1.000 70.38910 183 CYS A CA 1
ATOM 2701 C C . CYS A 1 183 ? -5.86510 -17.57517 -27.61155 1.000 74.35244 183 CYS A C 1
ATOM 2702 O O . CYS A 1 183 ? -5.93941 -17.54849 -26.38276 1.000 74.17945 183 CYS A O 1
ATOM 2709 N N . HIS A 1 184 ? -6.59534 -18.40011 -28.37530 1.000 70.54862 184 HIS A N 1
ATOM 2710 C CA . HIS A 1 184 ? -7.74853 -19.13778 -27.87119 1.000 77.33926 184 HIS A CA 1
ATOM 2711 C C . HIS A 1 184 ? -7.39536 -20.51204 -27.33345 1.000 73.12028 184 HIS A C 1
ATOM 2712 O O . HIS A 1 184 ? -8.29532 -21.22813 -26.89117 1.000 83.22364 184 HIS A O 1
ATOM 2726 N N . ILE A 1 185 ? -6.12202 -20.88815 -27.34379 1.000 73.09675 185 ILE A N 1
ATOM 2727 C CA . ILE A 1 185 ? -5.65598 -22.12125 -26.72287 1.000 72.11230 185 ILE A CA 1
ATOM 2728 C C . ILE A 1 185 ? -5.07992 -21.77386 -25.35307 1.000 67.12607 185 ILE A C 1
ATOM 2729 O O . ILE A 1 185 ? -4.07731 -21.05634 -25.24521 1.000 66.42297 185 ILE A O 1
ATOM 2745 N N . ARG A 1 186 ? -5.71207 -22.27436 -24.30358 1.000 65.30822 186 ARG A N 1
ATOM 2746 C CA . ARG A 1 186 ? -5.30570 -21.97423 -22.94596 1.000 62.26002 186 ARG A CA 1
ATOM 2747 C C . ARG A 1 186 ? -5.11442 -23.26114 -22.16439 1.000 63.95217 186 ARG A C 1
ATOM 2748 O O . ARG A 1 186 ? -5.56153 -24.33089 -22.57055 1.000 66.54206 186 ARG A O 1
ATOM 2769 N N . GLY A 1 187 ? -4.43971 -23.14371 -21.04664 1.000 67.75992 187 GLY A N 1
ATOM 2770 C CA . GLY A 1 187 ? -4.27338 -24.26243 -20.14792 1.000 62.83285 187 GLY A CA 1
ATOM 2771 C C . GLY A 1 187 ? -5.44186 -24.42874 -19.19406 1.000 63.94102 187 GLY A C 1
ATOM 2772 O O . GLY A 1 187 ? -6.17779 -23.47761 -18.92747 1.000 67.33281 187 GLY A O 1
ATOM 2776 N N . ASN A 1 188 ? -5.59058 -25.65437 -18.67966 1.000 64.59934 188 ASN A N 1
ATOM 2777 C CA . ASN A 1 188 ? -6.60137 -25.95199 -17.67705 1.000 69.84203 188 ASN A CA 1
ATOM 2778 C C . ASN A 1 188 ? -6.11174 -25.71180 -16.25365 1.000 69.15134 188 ASN A C 1
ATOM 2779 O O . ASN A 1 188 ? -6.93980 -25.64595 -15.33612 1.000 75.36969 188 ASN A O 1
ATOM 2790 N N . ILE A 1 189 ? -4.79811 -25.57305 -16.04658 1.000 70.62059 189 ILE A N 1
ATOM 2791 C CA . ILE A 1 189 ? -4.24873 -25.21117 -14.74072 1.000 68.42613 189 ILE A CA 1
ATOM 2792 C C . ILE A 1 189 ? -4.00889 -23.70591 -14.71711 1.000 69.46548 189 ILE A C 1
ATOM 2793 O O . ILE A 1 189 ? -4.52516 -23.00018 -13.83981 1.000 65.34065 189 ILE A O 1
ATOM 2809 N N . VAL A 1 190 ? -3.24363 -23.20654 -15.69845 1.000 71.30237 190 VAL A N 1
ATOM 2810 C CA . VAL A 1 190 ? -3.00703 -21.77520 -15.89500 1.000 59.52089 190 VAL A CA 1
ATOM 2811 C C . VAL A 1 190 ? -3.48050 -21.43173 -17.29275 1.000 62.72150 190 VAL A C 1
ATOM 2812 O O . VAL A 1 190 ? -2.95616 -21.96365 -18.28201 1.000 67.96407 190 VAL A O 1
ATOM 2825 N N . GLY A 1 191 ? -4.47617 -20.56166 -17.37673 1.000 60.18491 191 GLY A N 1
ATOM 2826 C CA . GLY A 1 191 ? -4.99379 -20.18995 -18.67029 1.000 61.40345 191 GLY A CA 1
ATOM 2827 C C . GLY A 1 191 ? -4.86006 -18.70673 -18.92751 1.000 66.51568 191 GLY A C 1
ATOM 2828 O O . GLY A 1 191 ? -5.42414 -17.88503 -18.18779 1.000 77.91394 191 GLY A O 1
ATOM 2832 N N . TRP A 1 192 ? -4.11111 -18.35862 -19.97704 1.000 60.54723 192 TRP A N 1
ATOM 2833 C CA . TRP A 1 192 ? -3.84531 -16.96112 -20.27778 1.000 61.91975 192 TRP A CA 1
ATOM 2834 C C . TRP A 1 192 ? -5.14417 -16.26363 -20.64546 1.000 60.80949 192 TRP A C 1
ATOM 2835 O O . TRP A 1 192 ? -5.81922 -16.65712 -21.60513 1.000 67.09199 192 TRP A O 1
ATOM 2856 N N . GLY A 1 193 ? -5.48090 -15.21893 -19.88176 1.000 64.62936 193 GLY A N 1
ATOM 2857 C CA . GLY A 1 193 ? -6.68168 -14.44599 -20.08042 1.000 66.09423 193 GLY A CA 1
ATOM 2858 C C . GLY A 1 193 ? -7.77307 -14.71679 -19.08791 1.000 70.47182 193 GLY A C 1
ATOM 2859 O O . GLY A 1 193 ? -8.64632 -13.85269 -18.90372 1.000 66.83693 193 GLY A O 1
ATOM 2863 N N . VAL A 1 194 ? -7.76297 -15.88771 -18.45848 1.000 62.22017 194 VAL A N 1
ATOM 2864 C CA . VAL A 1 194 ? -8.70130 -16.20739 -17.40789 1.000 71.39886 194 VAL A CA 1
ATOM 2865 C C . VAL A 1 194 ? -8.00896 -16.33397 -16.05127 1.000 74.93040 194 VAL A C 1
ATOM 2866 O O . VAL A 1 194 ? -8.47905 -15.76977 -15.05956 1.000 74.95370 194 VAL A O 1
ATOM 2879 N N . THR A 1 195 ? -6.88249 -17.04099 -15.98383 1.000 74.54455 195 THR A N 1
ATOM 2880 C CA . THR A 1 195 ? -6.14720 -17.12578 -14.73087 1.000 57.41506 195 THR A CA 1
ATOM 2881 C C . THR A 1 195 ? -5.62186 -15.74865 -14.35158 1.000 59.03094 195 THR A C 1
ATOM 2882 O O . THR A 1 195 ? -5.17109 -14.96990 -15.19666 1.000 64.30437 195 THR A O 1
ATOM 2893 N N . GLU A 1 196 ? -5.67024 -15.45351 -13.06888 1.000 68.33929 196 GLU A N 1
ATOM 2894 C CA . GLU A 1 196 ? -5.29939 -14.13358 -12.58256 1.000 69.08091 196 GLU A CA 1
ATOM 2895 C C . GLU A 1 196 ? -3.78442 -14.01219 -12.50158 1.000 62.85920 196 GLU A C 1
ATOM 2896 O O . GLU A 1 196 ? -3.11905 -14.81599 -11.84320 1.000 67.49156 196 GLU A O 1
ATOM 2908 N N . ILE A 1 197 ? -3.23512 -13.01642 -13.18095 1.000 68.61676 197 ILE A N 1
ATOM 2909 C CA . ILE A 1 197 ? -1.81584 -12.70046 -13.11515 1.000 64.79206 197 ILE A CA 1
ATOM 2910 C C . ILE A 1 197 ? -1.72520 -11.23770 -12.73166 1.000 62.24972 197 ILE A C 1
ATOM 2911 O O . ILE A 1 197 ? -2.31161 -10.38623 -13.40993 1.000 67.60658 197 ILE A O 1
ATOM 2927 N N . GLN A 1 198 ? -1.00748 -10.95207 -11.64368 1.000 59.28593 198 GLN A N 1
ATOM 2928 C CA . GLN A 1 198 ? -0.84732 -9.61035 -11.12168 1.000 63.82831 198 GLN A CA 1
ATOM 2929 C C . GLN A 1 198 ? 0.58914 -9.15586 -11.31246 1.000 62.43732 198 GLN A C 1
ATOM 2930 O O . GLN A 1 198 ? 1.50850 -9.81971 -10.81076 1.000 62.46299 198 GLN A O 1
ATOM 2944 N N . PRO A 1 199 ? 0.83279 -8.04866 -12.01514 1.000 55.49390 199 PRO A N 1
ATOM 2945 C CA . PRO A 1 199 ? 2.20479 -7.55161 -12.16622 1.000 61.96385 199 PRO A CA 1
ATOM 2946 C C . PRO A 1 199 ? 2.59652 -6.58621 -11.06457 1.000 67.13290 199 PRO A C 1
ATOM 2947 O O . PRO A 1 199 ? 1.83263 -5.70092 -10.67381 1.000 73.59659 199 PRO A O 1
ATOM 2958 N N . HIS A 1 200 ? 3.81314 -6.76075 -10.56250 1.000 71.42982 200 HIS A N 1
ATOM 2959 C CA . HIS A 1 200 ? 4.27950 -6.05430 -9.39015 1.000 65.67515 200 HIS A CA 1
ATOM 2960 C C . HIS A 1 200 ? 5.64829 -5.45695 -9.65277 1.000 73.57049 200 HIS A C 1
ATOM 2961 O O . HIS A 1 200 ? 6.43227 -5.98515 -10.44920 1.000 73.45447 200 HIS A O 1
ATOM 2975 N N . GLY A 1 201 ? 5.94049 -4.37594 -8.93462 1.000 79.24922 201 GLY A N 1
ATOM 2976 C CA . GLY A 1 201 ? 7.26663 -3.80554 -8.94773 1.000 69.36524 201 GLY A CA 1
ATOM 2977 C C . GLY A 1 201 ? 7.60736 -3.06940 -10.20583 1.000 56.14336 201 GLY A C 1
ATOM 2978 O O . GLY A 1 201 ? 8.78368 -2.96618 -10.54097 1.000 77.69549 201 GLY A O 1
ATOM 2982 N N . GLY A 1 202 ? 6.61597 -2.55089 -10.91498 1.000 62.62977 202 GLY A N 1
ATOM 2983 C CA . GLY A 1 202 ? 6.83797 -1.85968 -12.16496 1.000 63.43236 202 GLY A CA 1
ATOM 2984 C C . GLY A 1 202 ? 6.39517 -2.63127 -13.38754 1.000 64.68935 202 GLY A C 1
ATOM 2985 O O . GLY A 1 202 ? 6.17518 -2.02082 -14.43917 1.000 77.54004 202 GLY A O 1
ATOM 2989 N N . ALA A 1 203 ? 6.27008 -3.94917 -13.28810 1.000 65.12968 203 ALA A N 1
ATOM 2990 C CA . ALA A 1 203 ? 5.72992 -4.74043 -14.38085 1.000 68.87304 203 ALA A CA 1
ATOM 2991 C C . ALA A 1 203 ? 4.27914 -4.36496 -14.59546 1.000 66.87957 203 ALA A C 1
ATOM 2992 O O . ALA A 1 203 ? 3.60103 -3.91910 -13.66601 1.000 71.97288 203 ALA A O 1
ATOM 2999 N N . GLN A 1 204 ? 3.80071 -4.53202 -15.82792 1.000 65.56428 204 GLN A N 1
ATOM 3000 C CA . GLN A 1 204 ? 2.41023 -4.16801 -16.04621 1.000 66.93872 204 GLN A CA 1
ATOM 3001 C C . GLN A 1 204 ? 1.96772 -4.53271 -17.45009 1.000 67.82364 204 GLN A C 1
ATOM 3002 O O . GLN A 1 204 ? 2.78884 -4.59083 -18.36344 1.000 77.04562 204 GLN A O 1
ATOM 3016 N N . TYR A 1 205 ? 0.65198 -4.66550 -17.63054 1.000 67.28065 205 TYR A N 1
ATOM 3017 C CA . TYR A 1 205 ? 0.11553 -5.10951 -18.91286 1.000 73.06743 205 TYR A CA 1
ATOM 3018 C C . TYR A 1 205 ? 0.33856 -4.05223 -19.97600 1.000 67.82072 205 TYR A C 1
ATOM 3019 O O . TYR A 1 205 ? 0.59143 -2.89655 -19.66885 1.000 75.78906 205 TYR A O 1
ATOM 3037 N N . VAL A 1 206 ? 0.23090 -4.47574 -21.23403 1.000 71.99291 206 VAL A N 1
ATOM 3038 C CA . VAL A 1 206 ? 0.31408 -3.61718 -22.40016 1.000 70.50616 206 VAL A CA 1
ATOM 3039 C C . VAL A 1 206 ? -0.66100 -4.14116 -23.46121 1.000 76.43285 206 VAL A C 1
ATOM 3040 O O . VAL A 1 206 ? -0.81746 -5.35589 -23.58033 1.000 82.56785 206 VAL A O 1
#

Sequence (200 aa):
LEGCETAILFPMRSKKIFGSVHPVRPMRLESFSACIWVKATDVLNKTILFSYGTKRNPYEIQLYLSYQSIVFVVGGEENKLVAEAMVSLGRWTHLCGTWNSEEGLTSLWVNGELAATTVEMATGHIVPEGGILQIGQEKNGGFDETLAFSGRLTGFNIWDSVLSNEEIRETGGAESCHIRGNIVGWGVTEIQPHGGAQYV

B-factor: mean 76.71, std 16.44, range [40.67, 153.34]

InterPro domains:
  IPR001759 Pentraxin domain [PF00354] (183-374)
  IPR001759 Pentraxin domain [PR00895] (204-218)
  IPR001759 Pentraxin domain [PR00895] (225-239)
  IPR001759 Pentraxin domain [PR00895] (269-287)
  IPR001759 Pentraxin domain [PR00895] (296-315)
  IPR001759 Pentraxin domain [PR00895] (318-337)
  IPR001759 Pentraxin domain [PR00895] (337-351)
  IPR001759 Pentraxin domain [PR00895] (358-369)
  IPR001759 Pentraxin domain [PS51828] (179-381)
  IPR001759 Pentraxin domain [SM00159] (175-381)
  IPR001759 Pentraxin domain [cd00152] (179-380)
  IPR006558 LamG-like jellyroll fold [SM00560] (205-346)
  IPR013320 Concanavalin A-like lectin/glucanase domain superfamily [SSF49899] (180-376)
  IPR030476 Pentaxin, conserved site [PS00289] (269-276)
  IPR042837 Pentraxin-related protein PTX3 [PTHR46943] (114-381)
  IPR058832 PTX3-like, N-terminal domain [PF26206] (72-170)

Radius of gyration: 14.99 Å; Cα contacts (8 Å, |Δi|>4): 582; chains: 1; bounding box: 35×40×36 Å

Organism: Homo sapiens (NCBI:txid9606)